Protein AF-A0A2J6HMY2-F1 (afdb_monomer_lite)

Structure (mmCIF, N/CA/C/O backbone):
data_AF-A0A2J6HMY2-F1
#
_entry.id   AF-A0A2J6HMY2-F1
#
loop_
_atom_site.group_PDB
_atom_site.id
_atom_site.type_symbol
_atom_site.label_atom_id
_atom_site.label_alt_id
_atom_site.label_comp_id
_atom_site.label_asym_id
_atom_site.label_entity_id
_atom_site.label_seq_id
_atom_site.pdbx_PDB_ins_code
_atom_site.Cartn_x
_atom_site.Cartn_y
_atom_site.Cartn_z
_atom_site.occupancy
_atom_site.B_iso_or_equiv
_atom_site.auth_seq_id
_atom_site.auth_comp_id
_atom_site.auth_asym_id
_atom_site.auth_atom_id
_atom_site.pdbx_PDB_model_num
ATOM 1 N N . MET A 1 1 ? -13.993 -18.627 77.108 1.00 42.91 1 MET A N 1
ATOM 2 C CA . MET A 1 1 ? -12.876 -17.975 76.390 1.00 42.91 1 MET A CA 1
ATOM 3 C C . MET A 1 1 ? -12.864 -18.530 74.963 1.00 42.91 1 MET A C 1
ATOM 5 O O . MET A 1 1 ? -12.209 -19.528 74.703 1.00 42.91 1 MET A O 1
ATOM 9 N N . ILE A 1 2 ? -13.706 -17.986 74.078 1.00 43.25 2 ILE A N 1
ATOM 10 C CA . ILE A 1 2 ? -13.883 -18.478 72.699 1.00 43.25 2 ILE A CA 1
ATOM 11 C C . ILE A 1 2 ? -12.895 -17.709 71.819 1.00 43.25 2 ILE A C 1
ATOM 13 O O . ILE A 1 2 ? -12.948 -16.483 71.757 1.00 43.25 2 ILE A O 1
ATOM 17 N N . ARG A 1 3 ? -11.935 -18.418 71.217 1.00 45.03 3 ARG A N 1
ATOM 18 C CA . ARG A 1 3 ? -10.901 -17.830 70.356 1.00 45.03 3 ARG A CA 1
ATOM 19 C C . ARG A 1 3 ? -11.497 -17.539 68.977 1.00 45.03 3 ARG A C 1
ATOM 21 O O . ARG A 1 3 ? -11.999 -18.447 68.325 1.00 45.03 3 ARG A O 1
ATOM 28 N N . GLY A 1 4 ? -11.453 -16.273 68.562 1.00 45.44 4 GLY A N 1
ATOM 29 C CA . GLY A 1 4 ? -11.963 -15.811 67.272 1.00 45.44 4 GLY A CA 1
ATOM 30 C C . GLY A 1 4 ? -11.155 -16.357 66.094 1.00 45.44 4 GLY A C 1
ATOM 31 O O . GLY A 1 4 ? -9.929 -16.243 66.063 1.00 45.44 4 GLY A O 1
ATOM 32 N N . LEU A 1 5 ? -11.861 -16.934 65.124 1.00 41.47 5 LEU A N 1
ATOM 33 C CA . LEU A 1 5 ? -11.329 -17.370 63.837 1.00 41.47 5 LEU A CA 1
ATOM 34 C C . LEU A 1 5 ? -11.185 -16.140 62.926 1.00 41.47 5 LEU A C 1
ATOM 36 O O . LEU A 1 5 ? -12.182 -15.533 62.542 1.00 41.47 5 LEU A O 1
ATOM 40 N N . LYS A 1 6 ? -9.950 -15.741 62.605 1.00 47.50 6 LYS A N 1
ATOM 41 C CA . LYS A 1 6 ? -9.676 -14.676 61.629 1.00 47.50 6 LYS A CA 1
ATOM 42 C C . LYS A 1 6 ? -9.655 -15.289 60.228 1.00 47.50 6 LYS A C 1
ATOM 44 O O . LYS A 1 6 ? -8.737 -16.038 59.911 1.00 47.50 6 LYS A O 1
ATOM 49 N N . ILE A 1 7 ? -10.658 -14.978 59.410 1.00 50.47 7 ILE A N 1
ATOM 50 C CA . ILE A 1 7 ? -10.685 -15.334 57.986 1.00 50.47 7 ILE A CA 1
ATOM 51 C C . ILE A 1 7 ? -9.871 -14.282 57.228 1.00 50.47 7 ILE A C 1
ATOM 53 O O . ILE A 1 7 ? -10.222 -13.104 57.213 1.00 50.47 7 ILE A O 1
ATOM 57 N N . LEU A 1 8 ? -8.755 -14.709 56.640 1.00 40.03 8 LEU A N 1
ATOM 58 C CA . LEU A 1 8 ? -7.937 -13.916 55.727 1.00 40.03 8 LEU A CA 1
ATOM 59 C C . LEU A 1 8 ? -8.501 -14.093 54.310 1.00 40.03 8 LEU A C 1
ATOM 61 O O . LEU A 1 8 ? -8.435 -15.190 53.762 1.00 40.03 8 LEU A O 1
ATOM 65 N N . VAL A 1 9 ? -9.052 -13.033 53.718 1.00 47.75 9 VAL A N 1
ATOM 66 C CA . VAL A 1 9 ? -9.439 -13.023 52.299 1.00 47.75 9 VAL A CA 1
ATOM 67 C C . VAL A 1 9 ? -8.207 -12.622 51.490 1.00 47.75 9 VAL A C 1
ATOM 69 O O . VAL A 1 9 ? -7.827 -11.454 51.466 1.00 47.75 9 VAL A O 1
ATOM 72 N N . VAL A 1 10 ? -7.549 -13.598 50.867 1.00 42.25 10 VAL A N 1
ATOM 73 C CA . VAL A 1 10 ? -6.485 -13.346 49.887 1.00 42.25 10 VAL A CA 1
ATOM 74 C C . VAL A 1 10 ? -7.162 -13.122 48.539 1.00 42.25 10 VAL A C 1
ATOM 76 O O . VAL A 1 10 ? -7.693 -14.058 47.948 1.00 42.25 10 VAL A O 1
ATOM 79 N N . SER A 1 11 ? -7.182 -11.874 48.070 1.00 47.94 11 SER A N 1
ATOM 80 C CA . SER A 1 11 ? -7.604 -11.560 46.705 1.00 47.94 11 SER A CA 1
ATOM 81 C C . SER A 1 11 ? -6.469 -11.947 45.758 1.00 47.94 11 SER A C 1
ATOM 83 O O . SER A 1 11 ? -5.438 -11.277 45.708 1.00 47.94 11 SER A O 1
ATOM 85 N N . VAL A 1 12 ? -6.622 -13.074 45.065 1.00 46.69 12 VAL A N 1
ATOM 86 C CA . VAL A 1 12 ? -5.715 -13.484 43.989 1.00 46.69 12 VAL A CA 1
ATOM 87 C C . VAL A 1 12 ? -6.175 -12.766 42.725 1.00 46.69 12 VAL A C 1
ATOM 89 O O . VAL A 1 12 ? -7.192 -13.122 42.137 1.00 46.69 12 VAL A O 1
ATOM 92 N N . PHE A 1 13 ? -5.438 -11.735 42.319 1.00 44.75 13 PHE A N 1
ATOM 93 C CA . PHE A 1 13 ? -5.595 -11.138 40.997 1.00 44.75 13 PHE A CA 1
ATOM 94 C C . PHE A 1 13 ? -4.914 -12.082 39.996 1.00 44.75 13 PHE A C 1
ATOM 96 O O . PHE A 1 13 ? -3.691 -12.095 39.872 1.00 44.75 13 PHE A O 1
ATOM 103 N N . LEU A 1 14 ? -5.695 -12.961 39.365 1.00 40.41 14 LEU A N 1
ATOM 104 C CA . LEU A 1 14 ? -5.207 -13.855 38.318 1.00 40.41 14 LEU A CA 1
ATOM 105 C C . LEU A 1 14 ? -5.112 -13.061 37.013 1.00 40.41 14 LEU A C 1
ATOM 107 O O . LEU A 1 14 ? -6.101 -12.899 36.301 1.00 40.41 14 LEU A O 1
ATOM 111 N N . THR A 1 15 ? -3.924 -12.551 36.703 1.00 45.97 15 THR A N 1
ATOM 112 C CA . THR A 1 15 ? -3.642 -11.980 35.385 1.00 45.97 15 THR A CA 1
ATOM 113 C C . THR A 1 15 ? -3.539 -13.130 34.386 1.00 45.97 15 THR A C 1
ATOM 115 O O . THR A 1 15 ? -2.535 -13.839 34.337 1.00 45.97 15 THR A O 1
ATOM 118 N N . VAL A 1 16 ? -4.604 -13.361 33.619 1.00 42.75 16 VAL A N 1
ATOM 119 C CA . VAL A 1 16 ? -4.573 -14.282 32.480 1.00 42.75 16 VAL A CA 1
ATOM 120 C C . VAL A 1 16 ? -3.780 -13.596 31.370 1.00 42.75 16 VAL A C 1
ATOM 122 O O . VAL A 1 16 ? -4.281 -12.679 30.726 1.00 42.75 16 VAL A O 1
ATOM 125 N N . PHE A 1 17 ? -2.540 -14.026 31.140 1.00 45.12 17 PHE A N 1
ATOM 126 C CA . PHE A 1 17 ? -1.877 -13.765 29.866 1.00 45.12 17 PHE A CA 1
ATOM 127 C C . PHE A 1 17 ? -2.547 -14.671 28.835 1.00 45.12 17 PHE A C 1
ATOM 129 O O . PHE A 1 17 ? -2.252 -15.863 28.753 1.00 45.12 17 PHE A O 1
ATOM 136 N N . GLY A 1 18 ? -3.516 -14.134 28.094 1.00 43.34 18 GLY A N 1
ATOM 137 C CA . GLY A 1 18 ? -3.911 -14.761 26.843 1.00 43.34 18 GLY A CA 1
ATOM 138 C C . GLY A 1 18 ? -2.685 -14.759 25.939 1.00 43.34 18 GLY A C 1
ATOM 139 O O . GLY A 1 18 ? -2.086 -13.705 25.736 1.00 43.34 18 GLY A O 1
ATOM 140 N N . ASN A 1 19 ? -2.289 -15.921 25.418 1.00 42.41 19 ASN A N 1
ATOM 141 C CA . ASN A 1 19 ? -1.461 -15.940 24.220 1.00 42.41 19 ASN A CA 1
ATOM 142 C C . ASN A 1 19 ? -2.310 -15.254 23.150 1.00 42.41 19 ASN A C 1
ATOM 144 O O . ASN A 1 19 ? -3.269 -15.852 22.663 1.00 42.41 19 ASN A O 1
ATOM 148 N N . GLY A 1 20 ? -2.048 -13.973 22.896 1.00 40.94 20 GLY A N 1
ATOM 149 C CA . GLY A 1 20 ? -2.697 -13.260 21.813 1.00 40.94 20 GLY A CA 1
ATOM 150 C C . GLY A 1 20 ? -2.390 -14.030 20.543 1.00 40.94 20 GLY A C 1
ATOM 151 O O . GLY A 1 20 ? -1.237 -14.111 20.130 1.00 40.94 20 GLY A O 1
ATOM 152 N N . VAL A 1 21 ? -3.408 -14.653 19.958 1.00 43.97 21 VAL A N 1
ATOM 153 C CA . VAL A 1 21 ? -3.371 -14.897 18.525 1.00 43.97 21 VAL A CA 1
ATOM 154 C C . VAL A 1 21 ? -3.420 -13.489 17.952 1.00 43.97 21 VAL A C 1
ATOM 156 O O . VAL A 1 21 ? -4.445 -12.821 18.087 1.00 43.97 21 VAL A O 1
ATOM 159 N N . PHE A 1 22 ? -2.277 -12.999 17.474 1.00 50.56 22 PHE A N 1
ATOM 160 C CA . PHE A 1 22 ? -2.215 -11.780 16.678 1.00 50.56 22 PHE A CA 1
ATOM 161 C C . PHE A 1 22 ? -3.305 -11.901 15.601 1.00 50.56 22 PHE A C 1
ATOM 163 O O . PHE A 1 22 ? -3.422 -12.938 14.937 1.00 50.56 22 PHE A O 1
ATOM 170 N N . GLY A 1 23 ? -4.215 -10.932 15.572 1.00 59.56 23 GLY A N 1
ATOM 171 C CA . GLY A 1 23 ? -5.310 -10.923 14.622 1.00 59.56 23 GLY A CA 1
ATOM 172 C C . GLY A 1 23 ? -4.728 -10.642 13.249 1.00 59.56 23 GLY A C 1
ATOM 173 O O . GLY A 1 23 ? -4.340 -9.512 12.984 1.00 59.56 23 GLY A O 1
ATOM 174 N N . GLN A 1 24 ? -4.672 -11.669 12.398 1.00 79.06 24 GLN A N 1
ATOM 175 C CA . GLN A 1 24 ? -4.155 -11.547 11.038 1.00 79.06 24 GLN A CA 1
ATOM 176 C C . GLN A 1 24 ? -4.861 -10.401 10.305 1.00 79.06 24 GLN A C 1
ATOM 178 O O . GLN A 1 24 ? -6.089 -10.396 10.172 1.00 79.06 24 GLN A O 1
ATOM 183 N N . ILE A 1 25 ? -4.071 -9.442 9.832 1.00 92.62 25 ILE A N 1
ATOM 184 C CA . ILE A 1 25 ? -4.539 -8.348 8.991 1.00 92.62 25 ILE A CA 1
ATOM 185 C C . ILE A 1 25 ? -4.853 -8.947 7.618 1.00 92.62 25 ILE A C 1
ATOM 187 O O . ILE A 1 25 ? -4.065 -9.712 7.064 1.00 92.62 25 ILE A O 1
ATOM 191 N N . SER A 1 26 ? -6.025 -8.641 7.073 1.00 93.69 26 SER A N 1
ATOM 192 C CA . SER A 1 26 ? -6.465 -9.146 5.770 1.00 93.69 26 SER A CA 1
ATOM 193 C C . SER A 1 26 ? -6.203 -8.130 4.649 1.00 93.69 26 SER A C 1
ATOM 195 O O . SER A 1 26 ? -6.123 -6.927 4.918 1.00 93.69 26 SER A O 1
ATOM 197 N N . PRO A 1 27 ? -6.141 -8.566 3.373 1.00 95.69 27 PRO A N 1
ATOM 198 C CA . PRO A 1 27 ? -6.104 -7.652 2.236 1.00 95.69 27 PRO A CA 1
ATOM 199 C C . PRO A 1 27 ? -7.176 -6.556 2.333 1.00 95.69 27 PRO A C 1
ATOM 201 O O . PRO A 1 27 ? -8.367 -6.832 2.514 1.00 95.69 27 PRO A O 1
ATOM 204 N N . GLY A 1 28 ? -6.748 -5.300 2.217 1.00 92.94 28 GLY A N 1
ATOM 205 C CA . GLY A 1 28 ? -7.611 -4.124 2.305 1.00 92.94 28 GLY A CA 1
ATOM 206 C C . GLY A 1 28 ? -8.031 -3.703 3.718 1.00 92.94 28 GLY A C 1
ATOM 207 O O . GLY A 1 28 ? -8.794 -2.749 3.840 1.00 92.94 28 GLY A O 1
ATOM 208 N N . ASP A 1 29 ? -7.573 -4.362 4.791 1.00 97.00 29 ASP A N 1
ATOM 209 C CA . ASP A 1 29 ? -7.665 -3.806 6.158 1.00 97.00 29 ASP A CA 1
ATOM 210 C C . ASP A 1 29 ? -6.757 -2.585 6.349 1.00 97.00 29 ASP A C 1
ATOM 212 O O . ASP A 1 29 ? -6.975 -1.799 7.269 1.00 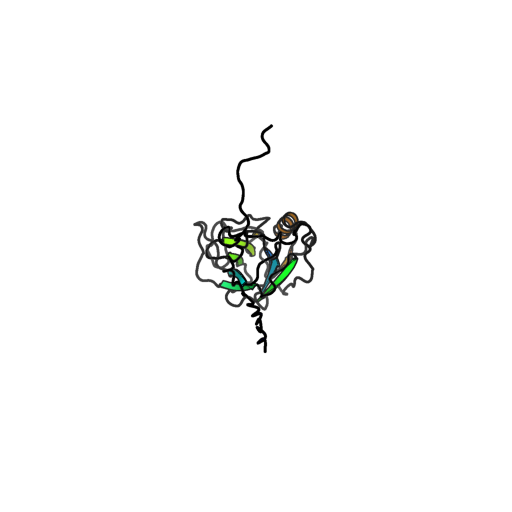97.00 29 ASP A O 1
ATOM 216 N N . ILE A 1 30 ? -5.788 -2.393 5.454 1.00 98.62 30 ILE A N 1
ATOM 217 C CA . ILE A 1 30 ? -5.046 -1.147 5.278 1.00 98.62 30 ILE A CA 1
ATOM 218 C C . ILE A 1 30 ? -5.073 -0.720 3.810 1.00 98.62 30 ILE A C 1
ATOM 220 O O . ILE A 1 30 ? -5.301 -1.544 2.922 1.00 98.62 30 ILE A O 1
ATOM 224 N N . ALA A 1 31 ? -4.794 0.555 3.557 1.00 98.81 31 ALA A N 1
ATOM 225 C CA . ALA A 1 31 ? -4.500 1.061 2.221 1.00 98.81 31 ALA A CA 1
ATOM 226 C C . ALA A 1 31 ? -3.402 2.125 2.277 1.00 98.81 31 ALA A C 1
ATOM 228 O O . ALA A 1 31 ? -3.407 2.967 3.175 1.00 98.81 31 ALA A O 1
ATOM 229 N N . ILE A 1 32 ? -2.471 2.096 1.323 1.00 98.88 32 ILE A N 1
ATOM 230 C CA . ILE A 1 32 ? -1.445 3.137 1.178 1.00 98.88 32 ILE A CA 1
ATOM 231 C C . ILE A 1 32 ? -2.077 4.332 0.454 1.00 98.88 32 ILE A C 1
ATOM 233 O O . ILE A 1 32 ? -2.726 4.159 -0.576 1.00 98.88 32 ILE A O 1
ATOM 237 N N . ILE A 1 33 ? -1.912 5.529 1.017 1.00 98.81 33 ILE A N 1
ATOM 238 C CA . ILE A 1 33 ? -2.557 6.784 0.588 1.00 98.81 33 ILE A CA 1
ATOM 239 C C . ILE A 1 33 ? -1.561 7.921 0.317 1.00 98.81 33 ILE A C 1
ATOM 241 O O . ILE A 1 33 ? -1.965 9.026 -0.042 1.00 98.81 33 ILE A O 1
ATOM 245 N N . MET A 1 34 ? -0.267 7.677 0.512 1.00 98.38 34 MET A N 1
ATOM 246 C CA . MET A 1 34 ? 0.810 8.610 0.193 1.00 98.38 34 MET A CA 1
ATOM 247 C C . MET A 1 34 ? 2.070 7.818 -0.140 1.00 98.38 34 MET A C 1
ATOM 249 O O . MET A 1 34 ? 2.338 6.807 0.511 1.00 98.38 34 MET A O 1
ATOM 253 N N . TYR A 1 35 ? 2.817 8.313 -1.116 1.00 98.25 35 TYR A N 1
ATOM 254 C CA . TYR A 1 35 ? 4.125 7.844 -1.551 1.00 98.25 35 TYR A CA 1
ATOM 255 C C . TYR A 1 35 ? 4.992 9.080 -1.826 1.00 98.25 35 TYR A C 1
ATOM 257 O O . TYR A 1 35 ? 4.531 10.006 -2.497 1.00 98.25 35 TYR A O 1
ATOM 265 N N . SER A 1 36 ? 6.215 9.109 -1.307 1.00 97.31 36 SER A N 1
ATOM 266 C CA . SER A 1 36 ? 7.180 10.196 -1.497 1.00 97.31 36 SER A CA 1
ATOM 267 C C . SER A 1 36 ? 8.558 9.595 -1.734 1.00 97.31 36 SER A C 1
ATOM 269 O O . SER A 1 36 ? 9.069 8.929 -0.837 1.00 97.31 36 SER A O 1
ATOM 271 N N . ALA A 1 37 ? 9.134 9.833 -2.911 1.00 96.00 37 ALA A N 1
ATOM 272 C CA . ALA A 1 37 ? 10.527 9.528 -3.251 1.00 96.00 37 ALA A CA 1
ATOM 273 C C . ALA A 1 37 ? 11.403 10.797 -3.319 1.00 96.00 37 ALA A C 1
ATOM 275 O O . ALA A 1 37 ? 12.623 10.708 -3.454 1.00 96.00 37 ALA A O 1
ATOM 276 N N . ASP A 1 38 ? 10.810 11.994 -3.202 1.00 92.19 38 ASP A N 1
ATOM 277 C CA . ASP A 1 38 ? 11.580 13.213 -2.955 1.00 92.19 38 ASP A CA 1
ATOM 278 C C . ASP A 1 38 ? 11.850 13.407 -1.462 1.00 92.19 38 ASP A C 1
ATOM 280 O O . ASP A 1 38 ? 10.955 13.323 -0.615 1.00 92.19 38 ASP A O 1
ATOM 284 N N . GLY A 1 39 ? 13.084 13.802 -1.145 1.00 88.75 39 GLY A N 1
ATOM 285 C CA . GLY A 1 39 ? 13.489 14.131 0.215 1.00 88.75 39 GLY A CA 1
ATOM 286 C C . GLY A 1 39 ? 13.749 12.884 1.054 1.00 88.75 39 GLY A C 1
ATOM 287 O O . GLY A 1 39 ? 14.766 12.223 0.859 1.00 88.75 39 GLY A O 1
ATOM 288 N N . ALA A 1 40 ? 12.900 12.643 2.051 1.00 91.88 40 ALA A N 1
ATOM 289 C CA . ALA A 1 40 ? 12.901 11.381 2.779 1.00 91.88 40 ALA A CA 1
ATOM 290 C C . ALA A 1 40 ? 11.902 10.439 2.109 1.00 91.88 40 ALA A C 1
ATOM 292 O O . ALA A 1 40 ? 10.804 10.870 1.755 1.00 91.88 40 ALA A O 1
ATOM 293 N N . ASP A 1 41 ? 12.270 9.167 1.994 1.00 96.81 41 ASP A N 1
ATOM 294 C CA . ASP A 1 41 ? 11.364 8.154 1.475 1.00 96.81 41 ASP A CA 1
ATOM 295 C C . ASP A 1 41 ? 10.270 7.900 2.507 1.00 96.81 41 ASP A C 1
ATOM 297 O O . ASP A 1 41 ? 10.538 7.493 3.642 1.00 96.81 41 ASP A O 1
ATOM 301 N N . GLU A 1 42 ? 9.024 8.181 2.141 1.00 97.38 42 GLU A N 1
ATOM 302 C CA . GLU A 1 42 ? 7.899 8.097 3.066 1.00 97.38 42 GLU A CA 1
ATOM 303 C C . GLU A 1 42 ? 6.662 7.520 2.395 1.00 97.38 42 GLU A C 1
ATOM 305 O O . GLU A 1 42 ? 6.316 7.836 1.255 1.00 97.38 42 GLU A O 1
ATOM 310 N N . ILE A 1 43 ? 5.921 6.735 3.169 1.00 98.56 43 ILE A N 1
ATOM 311 C CA . ILE A 1 43 ? 4.546 6.374 2.845 1.00 98.56 43 ILE A CA 1
ATOM 312 C C . ILE A 1 43 ? 3.619 6.792 3.976 1.00 98.56 43 ILE A C 1
ATOM 314 O O . ILE A 1 43 ? 4.018 6.895 5.135 1.00 98.56 43 ILE A O 1
ATOM 318 N N . SER A 1 44 ? 2.344 6.973 3.656 1.00 98.69 44 SER A N 1
ATOM 319 C CA . SER A 1 44 ? 1.287 6.962 4.666 1.00 98.69 44 SER A CA 1
ATOM 320 C C . SER A 1 44 ? 0.275 5.886 4.328 1.00 98.69 44 SER A C 1
ATOM 322 O O . SER A 1 44 ? -0.122 5.751 3.171 1.00 98.69 44 SER A O 1
ATOM 324 N N . PHE A 1 45 ? -0.171 5.143 5.334 1.00 98.81 45 PHE A N 1
ATOM 325 C CA . PHE A 1 45 ? -1.261 4.187 5.200 1.00 98.81 45 PHE A CA 1
ATOM 326 C C . PHE A 1 45 ? -2.398 4.528 6.158 1.00 98.81 45 PHE A C 1
ATOM 328 O O . PHE A 1 45 ? -2.190 5.133 7.210 1.00 98.81 45 PHE A O 1
ATOM 335 N N . VAL A 1 46 ? -3.609 4.129 5.787 1.00 98.75 46 VAL A N 1
ATOM 336 C CA . VAL A 1 46 ? -4.794 4.200 6.641 1.00 98.75 46 VAL A CA 1
ATOM 337 C C . VAL A 1 46 ? -5.209 2.803 7.080 1.00 98.75 46 VAL A C 1
ATOM 339 O O . VAL A 1 46 ? -5.221 1.879 6.267 1.00 98.75 46 VAL A O 1
ATOM 342 N N . ALA A 1 47 ? -5.587 2.652 8.348 1.00 98.06 47 ALA A N 1
ATOM 343 C CA . ALA A 1 47 ? -6.278 1.470 8.847 1.00 98.06 47 ALA A CA 1
ATOM 344 C C . ALA A 1 47 ? -7.769 1.535 8.467 1.00 98.06 47 ALA A C 1
ATOM 346 O O . ALA A 1 47 ? -8.501 2.425 8.890 1.00 98.06 47 ALA A O 1
ATOM 347 N N . LEU A 1 48 ? -8.242 0.593 7.656 1.00 96.88 48 LEU A N 1
ATOM 348 C CA . LEU A 1 48 ? -9.644 0.467 7.233 1.00 96.88 48 LEU A CA 1
ATOM 349 C C . LEU A 1 48 ? -10.427 -0.571 8.058 1.00 96.88 48 LEU A C 1
ATOM 351 O O . LEU A 1 48 ? -11.638 -0.717 7.889 1.00 96.88 48 LEU A O 1
ATOM 355 N N . ALA A 1 49 ? -9.735 -1.260 8.964 1.00 94.25 49 ALA A N 1
ATOM 356 C CA . ALA A 1 49 ? -10.267 -2.077 10.048 1.00 94.25 49 ALA A CA 1
ATOM 357 C C . ALA A 1 49 ? -9.506 -1.749 11.348 1.00 94.25 49 ALA A C 1
ATOM 359 O O . ALA A 1 49 ? -8.433 -1.151 11.303 1.00 94.25 49 ALA A O 1
ATOM 360 N N . SER A 1 50 ? -10.040 -2.124 12.516 1.00 92.56 50 SER A N 1
ATOM 361 C CA . SER A 1 50 ? -9.268 -2.030 13.761 1.00 92.56 50 SER A CA 1
ATOM 362 C C . SER A 1 50 ? -8.135 -3.052 13.749 1.00 92.56 50 SER A C 1
ATOM 364 O O . SER A 1 50 ? -8.379 -4.226 13.477 1.00 92.56 50 SER A O 1
ATOM 366 N N . ILE A 1 51 ? -6.924 -2.619 14.091 1.00 93.56 51 ILE A N 1
ATOM 367 C CA . ILE A 1 51 ? -5.726 -3.462 14.092 1.00 93.56 51 ILE A CA 1
ATOM 368 C C . ILE A 1 51 ? -5.225 -3.609 15.525 1.00 93.56 51 ILE A C 1
ATOM 370 O O . ILE A 1 51 ? -5.086 -2.627 16.260 1.00 93.56 51 ILE A O 1
ATOM 374 N N . ALA A 1 52 ? -4.990 -4.851 15.942 1.00 91.19 52 ALA A N 1
ATOM 375 C CA . ALA A 1 52 ? -4.593 -5.162 17.305 1.00 91.19 52 ALA A CA 1
ATOM 376 C C . ALA A 1 52 ? -3.180 -4.650 17.628 1.00 91.19 52 ALA A C 1
ATOM 378 O O . ALA A 1 52 ? -2.311 -4.533 16.768 1.00 91.19 52 ALA A O 1
ATOM 379 N N . ALA A 1 53 ? -2.943 -4.365 18.907 1.00 91.94 53 ALA A N 1
ATOM 380 C CA . ALA A 1 53 ? -1.622 -4.005 19.401 1.00 91.94 53 ALA A CA 1
ATOM 381 C C . ALA A 1 53 ? -0.586 -5.102 19.113 1.00 91.94 53 ALA A C 1
ATOM 383 O O . ALA A 1 53 ? -0.842 -6.283 19.351 1.00 91.94 53 ALA A O 1
ATOM 384 N N . GLY A 1 54 ? 0.608 -4.700 18.674 1.00 92.06 54 GLY A N 1
ATOM 385 C CA . GLY A 1 54 ? 1.721 -5.611 18.408 1.00 92.06 54 GLY A CA 1
ATOM 386 C C . GLY A 1 54 ? 1.667 -6.339 17.064 1.00 92.06 54 GLY A C 1
ATOM 387 O O . GLY A 1 54 ? 2.619 -7.058 16.762 1.00 92.06 54 GLY A O 1
ATOM 388 N N . GLU A 1 55 ? 0.626 -6.138 16.247 1.00 94.19 55 GLU A N 1
ATOM 389 C CA . GLU A 1 55 ? 0.674 -6.551 14.842 1.00 94.19 55 GLU A CA 1
ATOM 390 C C . GLU A 1 55 ? 1.870 -5.903 14.138 1.00 94.19 55 GLU A C 1
ATOM 392 O O . GLU A 1 55 ? 2.199 -4.738 14.381 1.00 94.19 55 GLU A O 1
ATOM 397 N N . GLN A 1 56 ? 2.507 -6.657 13.248 1.00 96.19 56 GLN A N 1
ATOM 398 C CA . GLN A 1 56 ? 3.590 -6.162 12.405 1.00 96.19 56 GLN A CA 1
ATOM 399 C C . GLN A 1 56 ? 3.114 -6.075 10.961 1.00 96.19 56 GLN A C 1
ATOM 401 O O . GLN A 1 56 ? 2.535 -7.030 10.442 1.00 96.19 56 GLN A O 1
ATOM 406 N N . ILE A 1 57 ? 3.378 -4.937 10.327 1.00 98.25 57 ILE A N 1
ATOM 407 C CA . ILE A 1 57 ? 3.148 -4.691 8.905 1.00 98.25 57 ILE A CA 1
ATOM 408 C C . ILE A 1 57 ? 4.518 -4.459 8.277 1.00 98.25 57 ILE A C 1
ATOM 410 O O . ILE A 1 57 ? 5.215 -3.519 8.656 1.00 98.25 57 ILE A O 1
ATOM 414 N N . ASN A 1 58 ? 4.908 -5.319 7.342 1.00 98.56 58 ASN A N 1
ATOM 415 C CA . ASN A 1 58 ? 6.129 -5.138 6.569 1.00 98.56 58 ASN A CA 1
ATOM 416 C C . ASN A 1 58 ? 5.802 -4.360 5.300 1.00 98.56 58 ASN A C 1
ATOM 418 O O . ASN A 1 58 ? 4.831 -4.688 4.622 1.00 98.56 58 ASN A O 1
ATOM 422 N N . PHE A 1 59 ? 6.624 -3.374 4.974 1.00 98.81 59 PHE A N 1
ATOM 423 C CA . PHE A 1 59 ? 6.611 -2.641 3.717 1.00 98.81 59 PHE A CA 1
ATOM 424 C C . PHE A 1 59 ? 7.902 -2.949 2.984 1.00 98.81 59 PHE A C 1
ATOM 426 O O . PHE A 1 59 ? 8.973 -2.904 3.585 1.00 98.81 59 PHE A O 1
ATOM 433 N N . THR A 1 60 ? 7.806 -3.278 1.703 1.00 98.75 60 THR A N 1
ATOM 434 C CA . THR A 1 60 ? 8.978 -3.577 0.887 1.00 98.75 60 THR A CA 1
ATOM 435 C C . THR A 1 60 ? 8.875 -2.936 -0.478 1.00 98.75 60 THR A C 1
ATOM 437 O O . THR A 1 60 ? 7.795 -2.899 -1.069 1.00 98.75 60 THR A O 1
ATOM 440 N N . ASP A 1 61 ? 10.018 -2.474 -0.961 1.00 98.44 61 ASP A N 1
ATOM 441 C CA . ASP A 1 61 ? 10.275 -2.124 -2.348 1.00 98.44 61 ASP A CA 1
ATOM 442 C C . ASP A 1 61 ? 10.816 -3.315 -3.147 1.00 98.44 61 ASP A C 1
ATOM 444 O O . ASP A 1 61 ? 11.163 -3.137 -4.296 1.00 98.44 61 ASP A O 1
ATOM 448 N N . ASN A 1 62 ? 10.850 -4.546 -2.617 1.00 98.50 62 ASN A N 1
ATOM 449 C CA . ASN A 1 62 ? 11.124 -5.723 -3.445 1.00 98.50 62 ASN A CA 1
ATOM 450 C C . ASN A 1 62 ? 9.960 -5.946 -4.426 1.00 98.50 62 ASN A C 1
ATOM 452 O O . ASN A 1 62 ? 8.814 -6.162 -4.018 1.00 98.50 62 ASN A O 1
ATOM 456 N N . GLY A 1 63 ? 10.257 -5.944 -5.725 1.00 98.44 63 GLY A N 1
ATOM 457 C CA . GLY A 1 63 ? 9.268 -6.252 -6.761 1.00 98.44 63 GLY A CA 1
ATOM 458 C C . GLY A 1 63 ? 8.684 -7.663 -6.624 1.00 98.44 63 GLY A C 1
ATOM 459 O O . GLY A 1 63 ? 9.314 -8.573 -6.087 1.00 98.44 63 GLY A O 1
ATOM 460 N N . TRP A 1 64 ? 7.475 -7.888 -7.132 1.00 98.69 64 TRP A N 1
ATOM 461 C CA . TRP A 1 64 ? 6.864 -9.216 -7.171 1.00 98.69 64 TRP A CA 1
ATOM 462 C C . TRP A 1 64 ? 7.096 -9.886 -8.524 1.00 98.69 64 TRP A C 1
ATOM 464 O O . TRP A 1 64 ? 6.803 -9.316 -9.576 1.00 98.69 64 TRP A O 1
ATOM 474 N N . LEU A 1 65 ? 7.615 -11.111 -8.508 1.00 98.69 65 LEU A N 1
ATOM 475 C CA . LEU A 1 65 ? 7.887 -11.893 -9.708 1.00 98.69 65 LEU A CA 1
ATOM 476 C C . LEU A 1 65 ? 6.611 -12.558 -10.230 1.00 98.69 65 LEU A C 1
ATOM 478 O O . LEU A 1 65 ? 5.777 -13.050 -9.465 1.00 98.69 65 LEU A O 1
ATOM 482 N N . ALA A 1 66 ? 6.521 -12.717 -11.549 1.00 98.06 66 ALA A N 1
ATOM 483 C CA . ALA A 1 66 ? 5.452 -13.462 -12.221 1.00 98.06 66 ALA A CA 1
ATOM 484 C C . ALA A 1 66 ? 5.359 -14.935 -11.766 1.00 98.06 66 ALA A C 1
ATOM 486 O O . ALA A 1 66 ? 4.342 -15.601 -11.969 1.00 98.06 66 ALA A O 1
ATOM 487 N N . THR A 1 67 ? 6.416 -15.456 -11.137 1.00 97.94 67 THR A N 1
ATOM 488 C CA . THR A 1 67 ? 6.471 -16.791 -10.529 1.00 97.94 67 THR A CA 1
ATOM 489 C C . THR A 1 67 ? 5.851 -16.869 -9.129 1.00 97.94 67 THR A C 1
ATOM 491 O O . THR A 1 67 ? 5.919 -17.932 -8.516 1.00 97.94 67 THR A O 1
ATOM 494 N N . ASN A 1 68 ? 5.220 -15.793 -8.644 1.00 97.00 68 ASN A N 1
ATOM 495 C CA . ASN A 1 68 ? 4.652 -15.649 -7.299 1.00 97.00 68 ASN A CA 1
ATOM 496 C C . ASN A 1 68 ? 5.690 -15.744 -6.175 1.00 97.00 68 ASN A C 1
ATOM 498 O O . ASN A 1 68 ? 5.521 -16.507 -5.225 1.00 97.00 68 ASN A O 1
ATOM 502 N N . ASP A 1 69 ? 6.764 -14.967 -6.306 1.00 98.06 69 ASP A N 1
ATOM 503 C CA . ASP A 1 69 ? 7.777 -14.819 -5.264 1.00 98.06 69 ASP A CA 1
ATOM 504 C C . ASP A 1 69 ? 8.382 -13.409 -5.292 1.00 98.06 69 ASP A C 1
ATOM 506 O O . ASP A 1 69 ? 8.157 -12.650 -6.236 1.00 98.06 69 ASP A O 1
ATOM 510 N N . TRP A 1 70 ? 9.167 -13.056 -4.281 1.00 98.06 70 TRP A N 1
ATOM 511 C CA . TRP A 1 70 ? 9.835 -11.759 -4.207 1.00 98.06 70 TRP A CA 1
ATOM 512 C C . TRP A 1 70 ? 11.056 -11.684 -5.132 1.00 98.06 70 TRP A C 1
ATOM 514 O O . TRP A 1 70 ? 11.923 -12.564 -5.128 1.00 98.06 70 TRP A O 1
ATOM 524 N N . ARG A 1 71 ? 11.187 -10.579 -5.868 1.00 97.19 71 ARG A N 1
ATOM 525 C CA . ARG A 1 71 ? 12.452 -10.146 -6.461 1.00 97.19 71 ARG A CA 1
ATOM 526 C C . ARG A 1 71 ? 13.333 -9.649 -5.319 1.00 97.19 71 ARG A C 1
ATOM 528 O O . ARG A 1 71 ? 13.167 -8.530 -4.872 1.00 97.19 71 ARG A O 1
ATOM 535 N N . GLY A 1 72 ? 14.236 -10.491 -4.825 1.00 94.50 72 GLY A N 1
ATOM 536 C CA . GLY A 1 72 ? 15.122 -10.117 -3.720 1.00 94.50 72 GLY A CA 1
ATOM 537 C C . GLY A 1 72 ? 16.176 -9.066 -4.098 1.00 94.50 72 GLY A C 1
ATOM 538 O O . GLY A 1 72 ? 16.542 -8.926 -5.265 1.00 94.50 72 GLY A O 1
ATOM 539 N N . GLY A 1 73 ? 16.746 -8.416 -3.081 1.00 94.81 73 GLY A N 1
ATOM 540 C CA . GLY A 1 73 ? 17.849 -7.457 -3.223 1.00 94.81 73 GLY A CA 1
ATOM 541 C C . GLY A 1 73 ? 17.528 -6.043 -2.740 1.00 94.81 73 GLY A C 1
ATOM 542 O O . GLY A 1 73 ? 18.417 -5.197 -2.795 1.00 94.81 73 GLY A O 1
ATOM 543 N N . GLU A 1 74 ? 16.308 -5.815 -2.253 1.00 97.44 74 GLU A N 1
ATOM 544 C CA . GLU A 1 74 ? 15.791 -4.512 -1.816 1.00 97.44 74 GLU A CA 1
ATOM 545 C C . GLU A 1 74 ? 15.361 -4.553 -0.340 1.00 97.44 74 GLU A C 1
ATOM 547 O O . GLU A 1 74 ? 15.527 -5.570 0.352 1.00 97.44 74 GLU A O 1
ATOM 552 N N . GLY A 1 75 ? 14.861 -3.432 0.166 1.00 97.56 75 GLY A N 1
ATOM 553 C CA . GLY A 1 75 ? 14.614 -3.180 1.576 1.00 97.56 75 GLY A CA 1
ATOM 554 C C . GLY A 1 75 ? 13.298 -3.724 2.118 1.00 97.56 75 GLY A C 1
ATOM 555 O O . GLY A 1 75 ? 12.348 -4.020 1.397 1.00 97.56 75 GLY A O 1
ATOM 556 N N . VAL A 1 76 ? 13.242 -3.854 3.445 1.00 98.50 76 VAL A N 1
ATOM 557 C CA . VAL A 1 76 ? 12.001 -4.113 4.180 1.00 98.50 76 VAL A CA 1
ATOM 558 C C . VAL A 1 76 ? 11.987 -3.241 5.429 1.00 98.50 76 VAL A C 1
ATOM 560 O O . VAL A 1 76 ? 12.858 -3.384 6.287 1.00 98.50 76 VAL A O 1
ATOM 563 N N . ASP A 1 77 ? 10.987 -2.376 5.556 1.00 98.75 77 ASP A N 1
ATOM 564 C CA . ASP A 1 77 ? 10.700 -1.620 6.774 1.00 98.75 77 ASP A CA 1
ATOM 565 C C . ASP A 1 77 ? 9.491 -2.236 7.495 1.00 98.75 77 ASP A C 1
ATOM 567 O O . ASP A 1 77 ? 8.450 -2.500 6.894 1.00 98.75 77 ASP A O 1
ATOM 571 N N . THR A 1 78 ? 9.605 -2.464 8.806 1.00 98.31 78 THR A N 1
ATOM 572 C CA . THR A 1 78 ? 8.529 -3.059 9.615 1.00 98.31 78 THR A CA 1
ATOM 573 C C . THR A 1 78 ? 7.909 -2.019 10.541 1.00 98.31 78 THR A C 1
ATOM 575 O O . THR A 1 78 ? 8.562 -1.504 11.450 1.00 98.31 78 THR A O 1
ATOM 578 N N . TYR A 1 79 ? 6.611 -1.771 10.380 1.00 98.44 79 TYR A N 1
ATOM 579 C CA . TYR A 1 79 ? 5.812 -1.008 11.333 1.00 98.44 79 TYR A CA 1
ATOM 580 C C . TYR A 1 79 ? 5.187 -1.941 12.376 1.00 98.44 79 TYR A C 1
ATOM 582 O O . TYR A 1 79 ? 4.483 -2.889 12.032 1.00 98.44 79 TYR A O 1
ATOM 590 N N . THR A 1 80 ? 5.419 -1.659 13.661 1.00 97.31 80 THR A N 1
ATOM 591 C CA . THR A 1 80 ? 4.767 -2.368 14.775 1.00 97.31 80 THR A CA 1
ATOM 592 C C . THR A 1 80 ? 3.633 -1.521 15.335 1.00 97.31 80 THR A C 1
ATOM 594 O O . THR A 1 80 ? 3.861 -0.404 15.805 1.00 97.31 80 THR A O 1
ATOM 597 N N . VAL A 1 81 ? 2.420 -2.070 15.337 1.00 96.56 81 VAL A N 1
ATOM 598 C CA . VAL A 1 81 ? 1.230 -1.394 15.856 1.00 96.56 81 VAL A CA 1
ATOM 599 C C . VAL A 1 81 ? 1.395 -1.107 17.355 1.00 96.56 81 VAL A C 1
ATOM 601 O O . VAL A 1 81 ? 1.723 -2.021 18.122 1.00 96.56 81 VAL A O 1
ATOM 604 N N . PRO A 1 82 ? 1.170 0.143 17.810 1.00 95.88 82 PRO A N 1
ATOM 605 C CA . PRO A 1 82 ? 1.394 0.533 19.198 1.00 95.88 82 PRO A CA 1
ATOM 606 C C . PRO A 1 82 ? 0.482 -0.220 20.173 1.00 95.88 82 PRO A C 1
ATOM 608 O O . PRO A 1 82 ? -0.533 -0.800 19.800 1.00 95.88 82 PRO A O 1
ATOM 611 N N . ALA A 1 83 ? 0.806 -0.150 21.468 1.00 90.88 83 ALA A N 1
ATOM 612 C CA . ALA A 1 83 ? 0.074 -0.845 22.535 1.00 90.88 83 ALA A CA 1
ATOM 613 C C . ALA A 1 83 ? -1.434 -0.520 22.602 1.00 90.88 83 ALA A C 1
ATOM 615 O O . ALA A 1 83 ? -2.200 -1.278 23.190 1.00 90.88 83 ALA A O 1
ATOM 616 N N . VAL A 1 84 ? -1.852 0.607 22.022 1.00 88.38 84 VAL A N 1
ATOM 617 C CA . VAL A 1 84 ? -3.255 1.037 21.950 1.00 88.38 84 VAL A CA 1
ATOM 618 C C . VAL A 1 84 ? -4.017 0.452 20.752 1.00 88.38 84 VAL A C 1
ATOM 620 O O . VAL A 1 84 ? -5.233 0.610 20.692 1.00 88.38 84 VAL A O 1
ATOM 623 N N . GLY A 1 85 ? -3.340 -0.252 19.839 1.00 93.56 85 GLY A N 1
ATOM 624 C CA . GLY A 1 85 ? -3.895 -0.661 18.547 1.00 93.56 85 GLY A CA 1
ATOM 6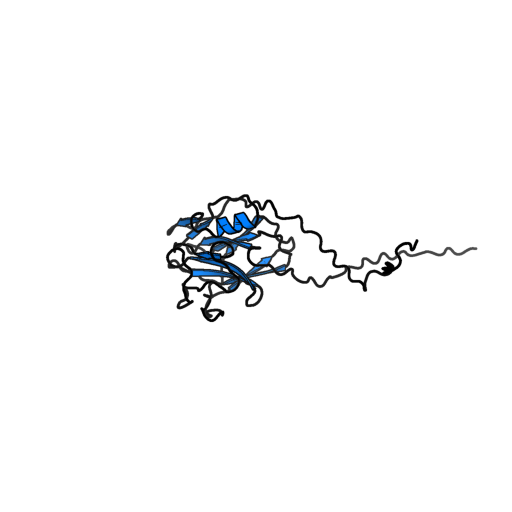25 C C . GLY A 1 85 ? -3.968 0.499 17.548 1.00 93.56 85 GLY A C 1
ATOM 626 O O . GLY A 1 85 ? -3.561 1.618 17.860 1.00 93.56 85 GLY A O 1
ATOM 627 N N . LEU A 1 86 ? -4.502 0.225 16.358 1.00 95.19 86 LEU A N 1
ATOM 628 C CA . LEU A 1 86 ? -5.004 1.251 15.439 1.00 95.19 86 LEU A CA 1
ATOM 629 C C . LEU A 1 86 ? -6.525 1.135 15.347 1.00 95.19 86 LEU A C 1
ATOM 631 O O . LEU A 1 86 ? -7.068 0.040 15.170 1.00 95.19 86 LEU A O 1
ATOM 635 N N . ALA A 1 87 ? -7.218 2.259 15.466 1.00 93.75 87 ALA A N 1
ATOM 636 C CA . ALA A 1 87 ? -8.633 2.365 15.162 1.00 93.75 87 ALA A CA 1
ATOM 637 C C . ALA A 1 87 ? -8.851 2.504 13.647 1.00 93.75 87 ALA A C 1
ATOM 639 O O . ALA A 1 87 ? -7.967 2.907 12.894 1.00 93.75 87 ALA A O 1
ATOM 640 N N . CYS A 1 88 ? -10.063 2.196 13.187 1.00 92.94 88 CYS A N 1
ATOM 641 C CA . CYS A 1 88 ? -10.435 2.490 11.807 1.00 92.94 88 CYS A CA 1
ATOM 642 C C . CYS A 1 88 ? -10.362 3.992 11.529 1.00 92.94 88 CYS A C 1
ATOM 644 O O . CYS A 1 88 ? -10.903 4.791 12.294 1.00 92.94 88 CYS A O 1
ATOM 646 N N . GLY A 1 89 ? -9.778 4.355 10.394 1.00 96.69 89 GLY A N 1
ATOM 647 C CA . GLY A 1 89 ? -9.538 5.734 9.987 1.00 96.69 89 GLY A CA 1
ATOM 648 C C . GLY A 1 89 ? -8.214 6.308 10.491 1.00 96.69 89 GLY A C 1
ATOM 649 O O . GLY A 1 89 ? -7.838 7.386 10.028 1.00 96.69 89 GLY A O 1
ATOM 650 N N . ASP A 1 90 ? -7.490 5.608 11.374 1.00 97.75 90 ASP A N 1
ATOM 651 C CA . ASP A 1 90 ? -6.157 6.038 11.796 1.00 97.75 90 ASP A CA 1
ATOM 652 C C . ASP A 1 90 ? -5.218 6.060 10.590 1.00 97.75 90 ASP A C 1
ATOM 654 O O . ASP A 1 90 ? -5.116 5.085 9.841 1.00 97.75 90 ASP A O 1
ATOM 658 N N . VAL A 1 91 ? -4.530 7.187 10.415 1.00 98.50 91 VAL A N 1
ATOM 659 C CA . VAL A 1 91 ? -3.508 7.383 9.387 1.00 98.50 91 VAL A CA 1
ATOM 660 C C . VAL A 1 91 ? -2.143 7.376 10.054 1.00 98.50 91 VAL A C 1
ATOM 662 O O . VAL A 1 91 ? -1.921 8.070 11.048 1.00 98.50 91 VAL A O 1
ATOM 665 N N . VAL A 1 92 ? -1.227 6.601 9.488 1.00 98.44 92 VAL A N 1
ATOM 666 C CA . VAL A 1 92 ? 0.138 6.442 9.976 1.00 98.44 92 VAL A CA 1
ATOM 667 C C . VAL A 1 92 ? 1.100 6.758 8.844 1.00 98.44 92 VAL A C 1
ATOM 669 O O . VAL A 1 92 ? 1.011 6.159 7.774 1.00 98.44 92 VAL A O 1
ATOM 672 N N . THR A 1 93 ? 2.039 7.664 9.102 1.00 97.94 93 THR A N 1
ATOM 673 C CA . THR A 1 93 ? 3.184 7.923 8.223 1.00 97.94 93 THR A CA 1
ATOM 674 C C . THR A 1 93 ? 4.372 7.088 8.681 1.00 97.94 93 THR A C 1
ATOM 676 O O . THR A 1 93 ? 4.688 7.049 9.874 1.00 97.94 93 THR A O 1
ATOM 679 N N . VAL A 1 94 ? 5.019 6.414 7.736 1.00 98.19 94 VAL A N 1
ATOM 680 C CA . VAL A 1 94 ? 6.229 5.621 7.946 1.00 98.19 94 VAL A CA 1
ATOM 681 C C . VAL A 1 94 ? 7.333 6.239 7.101 1.00 98.19 94 VAL A C 1
ATOM 683 O O . VAL A 1 94 ? 7.240 6.242 5.875 1.00 98.19 94 VAL A O 1
ATOM 686 N N . THR A 1 95 ? 8.372 6.744 7.763 1.00 97.81 95 THR A N 1
ATOM 687 C CA . THR A 1 95 ? 9.636 7.067 7.101 1.00 97.81 95 THR A CA 1
ATOM 688 C C . THR A 1 95 ? 10.383 5.767 6.846 1.00 97.81 95 THR A C 1
ATOM 690 O O . THR A 1 95 ? 10.670 5.018 7.785 1.00 97.81 95 THR A O 1
ATOM 693 N N . LEU A 1 96 ? 10.653 5.490 5.578 1.00 98.12 96 LEU A N 1
ATOM 694 C CA . LEU A 1 96 ? 11.341 4.298 5.118 1.00 98.12 96 LEU A CA 1
ATOM 695 C C . LEU A 1 96 ? 12.846 4.495 5.294 1.00 98.12 96 LEU A C 1
ATOM 697 O O . LEU A 1 96 ? 13.402 5.558 5.020 1.00 98.12 96 LEU A O 1
ATOM 701 N N . SER A 1 97 ? 13.498 3.478 5.841 1.00 96.88 97 SER A N 1
ATOM 702 C CA . SER A 1 97 ? 14.928 3.511 6.162 1.00 96.88 97 SER A CA 1
ATOM 703 C C . SER A 1 97 ? 15.698 2.366 5.521 1.00 96.88 97 SER A C 1
ATOM 705 O O . SER A 1 97 ? 16.927 2.427 5.428 1.00 96.88 97 SER A O 1
ATOM 707 N N . SER A 1 98 ? 14.977 1.325 5.108 1.00 97.81 98 SER A N 1
ATOM 708 C CA . SER A 1 98 ? 15.516 0.144 4.451 1.00 97.81 98 SER A CA 1
ATOM 709 C C . SER A 1 98 ? 15.094 0.095 2.990 1.00 97.81 98 SER A C 1
ATOM 711 O O . SER A 1 98 ? 15.942 -0.207 2.153 1.00 97.81 98 SER A O 1
ATOM 713 N N . CYS A 1 99 ? 13.824 0.384 2.685 1.00 97.81 99 CYS A N 1
ATOM 714 C CA . CYS A 1 99 ? 13.381 0.622 1.311 1.00 97.81 99 CYS A CA 1
ATOM 715 C C . CYS A 1 99 ? 14.030 1.906 0.776 1.00 97.81 99 CYS A C 1
ATOM 717 O O . CYS A 1 99 ? 14.187 2.867 1.533 1.00 97.81 99 CYS A O 1
ATOM 719 N N . ALA A 1 100 ? 14.398 1.915 -0.503 1.00 96.50 100 ALA A N 1
ATOM 720 C CA . ALA A 1 100 ? 15.048 3.041 -1.163 1.00 96.50 100 ALA A CA 1
ATOM 721 C C . ALA A 1 100 ? 14.279 3.396 -2.438 1.00 96.50 100 ALA A C 1
ATOM 723 O O . ALA A 1 100 ? 14.544 2.844 -3.505 1.00 96.50 100 ALA A O 1
ATOM 724 N N . LEU A 1 101 ? 13.327 4.317 -2.306 1.00 97.00 101 LEU A N 1
ATOM 725 C CA . LEU A 1 101 ? 12.399 4.669 -3.371 1.00 97.00 101 LEU A CA 1
ATOM 726 C C . LEU A 1 101 ? 13.093 5.491 -4.462 1.00 97.00 101 LEU A C 1
ATOM 728 O O . LEU A 1 101 ? 13.813 6.457 -4.210 1.00 97.00 101 LEU A O 1
ATOM 732 N N . SER A 1 102 ? 12.859 5.111 -5.710 1.00 95.81 102 SER A N 1
ATOM 733 C CA . SER A 1 102 ? 13.415 5.764 -6.884 1.00 95.81 102 SER A CA 1
ATOM 734 C C . SER A 1 102 ? 12.499 6.869 -7.412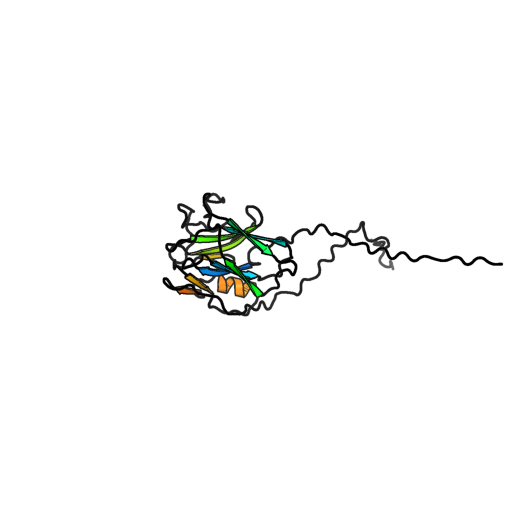 1.00 95.81 102 SER A C 1
ATOM 736 O O . SER A 1 102 ? 11.290 6.687 -7.557 1.00 95.81 102 SER A O 1
ATOM 738 N N . THR A 1 103 ? 13.109 7.976 -7.841 1.00 95.06 103 THR A N 1
ATOM 739 C CA . THR A 1 103 ? 12.496 9.046 -8.660 1.00 95.06 103 THR A CA 1
ATOM 740 C C . THR A 1 103 ? 12.343 8.657 -10.141 1.00 95.06 103 THR A C 1
ATOM 742 O O . THR A 1 103 ? 12.401 9.470 -11.061 1.00 95.06 103 THR A O 1
ATOM 745 N N . SER A 1 104 ? 12.329 7.360 -10.426 1.00 95.19 104 SER A N 1
ATOM 746 C CA . SER A 1 104 ? 12.062 6.793 -11.753 1.00 95.19 104 SER A CA 1
ATOM 747 C C . SER A 1 104 ? 11.168 5.561 -11.633 1.00 95.19 104 SER A C 1
ATOM 749 O O . SER A 1 104 ? 11.249 4.656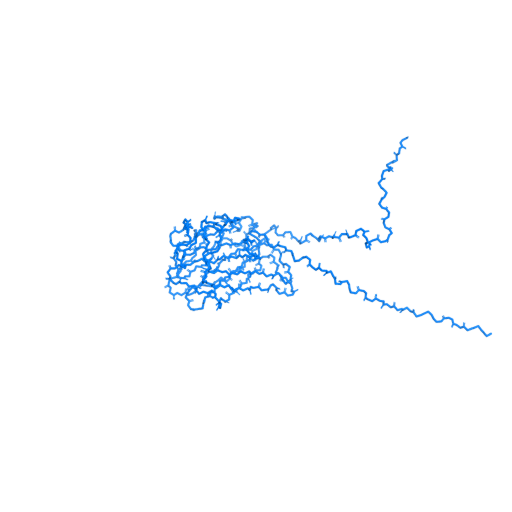 -12.458 1.00 95.19 104 SER A O 1
ATOM 751 N N . GLY A 1 105 ? 10.373 5.536 -10.563 1.00 94.62 105 GLY A N 1
ATOM 752 C CA . GLY A 1 105 ? 9.364 4.539 -10.255 1.00 94.62 105 GLY A CA 1
ATOM 753 C C . GLY A 1 105 ? 9.817 3.410 -9.340 1.00 94.62 105 GLY A C 1
ATOM 754 O O . GLY A 1 105 ? 10.961 2.978 -9.385 1.00 94.62 105 GLY A O 1
ATOM 755 N N . ASP A 1 106 ? 8.898 2.947 -8.498 1.00 97.88 106 ASP A N 1
ATOM 756 C CA . ASP A 1 106 ? 9.068 1.804 -7.599 1.00 97.88 106 ASP A CA 1
ATOM 757 C C . ASP A 1 106 ? 7.706 1.307 -7.102 1.00 97.88 106 ASP A C 1
ATOM 759 O O . ASP A 1 106 ? 6.669 1.968 -7.236 1.00 97.88 106 ASP A O 1
ATOM 763 N N . GLN A 1 107 ? 7.715 0.134 -6.481 1.00 98.44 107 GLN A N 1
ATOM 764 C CA . GLN A 1 107 ? 6.585 -0.407 -5.735 1.00 98.44 107 GLN A CA 1
ATOM 765 C C . GLN A 1 107 ? 6.785 -0.220 -4.234 1.00 98.44 107 GLN A C 1
ATOM 767 O O . GLN A 1 107 ? 7.900 -0.262 -3.731 1.00 98.44 107 GLN A O 1
ATOM 772 N N . VAL A 1 108 ? 5.681 -0.134 -3.494 1.00 98.81 108 VAL A N 1
ATOM 773 C CA . VAL A 1 108 ? 5.667 -0.486 -2.072 1.00 98.81 108 VAL A CA 1
ATOM 774 C C . VAL A 1 108 ? 4.554 -1.490 -1.833 1.00 98.81 108 VAL A C 1
ATOM 776 O O . VAL A 1 108 ? 3.370 -1.210 -2.054 1.00 98.81 108 VAL A O 1
ATOM 779 N N . ILE A 1 109 ? 4.930 -2.678 -1.373 1.00 98.88 109 ILE A N 1
ATOM 780 C CA . ILE A 1 109 ? 3.998 -3.762 -1.070 1.00 98.88 109 ILE A CA 1
ATOM 781 C C . ILE A 1 109 ? 3.980 -3.981 0.440 1.00 98.88 109 ILE A C 1
ATOM 783 O O . ILE A 1 109 ? 5.015 -4.200 1.069 1.00 98.88 109 ILE A O 1
ATOM 787 N N . ALA A 1 110 ? 2.782 -3.915 1.016 1.00 98.81 110 ALA A N 1
ATOM 788 C CA . ALA A 1 110 ? 2.532 -4.179 2.421 1.00 98.81 110 ALA A CA 1
ATOM 789 C C . ALA A 1 110 ? 2.108 -5.639 2.619 1.00 98.81 110 ALA A C 1
ATOM 791 O O . ALA A 1 110 ? 1.183 -6.109 1.951 1.00 98.81 110 ALA A O 1
ATOM 792 N N . TYR A 1 111 ? 2.741 -6.349 3.551 1.00 98.44 111 TYR A N 1
ATOM 793 C CA . TYR A 1 111 ? 2.470 -7.764 3.814 1.00 98.44 111 TYR A CA 1
ATOM 794 C C . TYR A 1 111 ? 2.718 -8.150 5.282 1.00 98.44 111 TYR A C 1
ATOM 796 O O . TYR A 1 111 ? 3.451 -7.479 6.013 1.00 98.44 111 TYR A O 1
ATOM 804 N N . GLN A 1 112 ? 2.122 -9.261 5.713 1.00 96.00 112 GLN A N 1
ATOM 805 C CA . GLN A 1 112 ? 2.523 -9.994 6.916 1.00 96.00 112 GLN A CA 1
ATOM 806 C C . GLN A 1 112 ? 3.187 -11.318 6.536 1.00 96.00 112 GLN A C 1
ATOM 808 O O . GLN A 1 112 ? 3.035 -11.836 5.424 1.00 96.00 112 GLN A O 1
ATOM 813 N N . ASN A 1 113 ? 3.915 -11.894 7.494 1.00 91.19 113 ASN A N 1
ATOM 814 C CA . ASN A 1 113 ? 4.622 -13.158 7.316 1.00 91.19 113 ASN A CA 1
ATOM 815 C C . ASN A 1 113 ? 5.500 -13.109 6.051 1.00 91.19 113 ASN A C 1
ATOM 817 O O . ASN A 1 113 ? 6.318 -12.203 5.923 1.00 91.19 113 ASN A O 1
ATOM 821 N N . THR A 1 114 ? 5.356 -14.062 5.132 1.00 91.06 114 THR A N 1
ATOM 822 C CA . THR A 1 114 ? 6.106 -14.069 3.862 1.00 91.06 114 THR A CA 1
ATOM 823 C C . THR A 1 114 ? 5.238 -13.681 2.668 1.00 91.06 114 THR A C 1
ATOM 825 O O . THR A 1 114 ? 5.738 -13.048 1.743 1.00 91.06 114 THR A O 1
ATOM 828 N N . TYR A 1 115 ? 3.954 -14.054 2.684 1.00 95.06 115 TYR A N 1
ATOM 829 C CA . TYR A 1 115 ? 3.077 -13.989 1.511 1.00 95.06 115 TYR A CA 1
ATOM 830 C C . TYR A 1 115 ? 1.658 -13.481 1.816 1.00 95.06 115 TYR A C 1
ATOM 832 O O . TYR A 1 115 ? 0.803 -13.501 0.931 1.00 95.06 115 TYR A O 1
ATOM 840 N N . ASP A 1 116 ? 1.392 -13.008 3.038 1.00 95.50 116 ASP A N 1
ATOM 841 C CA . ASP A 1 116 ? 0.071 -12.489 3.401 1.00 95.50 116 ASP A CA 1
ATOM 842 C C . ASP A 1 116 ? -0.024 -11.022 2.979 1.00 95.50 116 ASP A C 1
ATOM 844 O O . ASP A 1 116 ? 0.261 -10.109 3.752 1.00 95.50 116 ASP A O 1
ATOM 848 N N . MET A 1 117 ? -0.363 -10.804 1.710 1.00 97.94 117 MET A N 1
ATOM 849 C CA . MET A 1 117 ? -0.441 -9.469 1.118 1.00 97.94 117 MET A CA 1
ATOM 850 C C . MET A 1 117 ? -1.575 -8.654 1.739 1.00 97.94 117 MET A C 1
ATOM 852 O O . MET A 1 117 ? -2.697 -9.137 1.873 1.00 97.94 117 MET A O 1
ATOM 856 N N . LEU A 1 118 ? -1.301 -7.396 2.072 1.00 98.44 118 LEU A N 1
ATOM 857 C CA . LEU A 1 118 ? -2.267 -6.488 2.689 1.00 98.44 118 LEU A CA 1
ATOM 858 C C . LEU A 1 118 ? -2.723 -5.399 1.721 1.00 98.44 118 LEU A C 1
ATOM 860 O O . LEU A 1 118 ? -3.922 -5.150 1.581 1.00 98.44 118 LEU A O 1
ATOM 864 N N . TYR A 1 119 ? -1.761 -4.752 1.062 1.00 98.88 119 TYR A N 1
ATOM 865 C CA . TYR A 1 119 ? -2.000 -3.711 0.070 1.00 98.88 119 TYR A CA 1
ATOM 866 C C . TYR A 1 119 ? -0.763 -3.511 -0.811 1.00 98.88 119 TYR A C 1
ATOM 868 O O . TYR A 1 119 ? 0.346 -3.838 -0.394 1.00 98.88 119 TYR A O 1
ATOM 876 N N . GLY A 1 120 ? -0.927 -2.940 -2.002 1.00 98.81 120 GLY A N 1
ATOM 877 C CA . GLY A 1 120 ? 0.195 -2.576 -2.868 1.00 98.81 120 GLY A CA 1
ATOM 878 C C . GLY A 1 120 ? -0.025 -1.245 -3.574 1.00 98.81 120 GLY A C 1
ATOM 879 O O . GLY A 1 120 ? -1.114 -0.977 -4.079 1.00 98.81 120 GLY A O 1
ATOM 880 N N . ILE A 1 121 ? 1.014 -0.425 -3.637 1.00 98.88 121 ILE A N 1
ATOM 881 C CA . ILE A 1 121 ? 1.092 0.737 -4.523 1.00 98.88 121 ILE A CA 1
ATOM 882 C C . ILE A 1 121 ? 2.225 0.489 -5.521 1.00 98.88 121 ILE A C 1
ATOM 884 O O . ILE A 1 121 ? 3.323 0.121 -5.116 1.00 98.88 121 ILE A O 1
ATOM 888 N N . ASN A 1 122 ? 1.947 0.642 -6.813 1.00 98.69 122 ASN A N 1
ATOM 889 C CA . ASN A 1 122 ? 2.956 0.626 -7.869 1.00 98.69 122 ASN A CA 1
ATOM 890 C C . ASN A 1 122 ? 3.042 2.020 -8.468 1.00 98.69 122 ASN A C 1
ATOM 892 O O . ASN A 1 122 ? 2.079 2.478 -9.084 1.00 98.69 122 ASN A O 1
ATOM 896 N N . ASN A 1 123 ? 4.168 2.688 -8.288 1.00 97.88 123 ASN A N 1
ATOM 897 C CA . ASN A 1 123 ? 4.436 4.003 -8.839 1.00 97.88 123 ASN A CA 1
ATOM 898 C C . ASN A 1 123 ? 5.404 3.895 -10.024 1.00 97.88 123 ASN A C 1
ATOM 900 O O . ASN A 1 123 ? 6.367 4.636 -10.104 1.00 97.88 123 ASN A O 1
ATOM 904 N N . GLU A 1 124 ? 5.169 2.947 -10.932 1.00 97.38 124 GLU A N 1
ATOM 905 C CA . GLU A 1 124 ? 5.999 2.740 -12.122 1.00 97.38 124 GLU A CA 1
ATOM 906 C C . GLU A 1 124 ? 5.143 2.613 -13.384 1.00 97.38 124 GLU A C 1
ATOM 908 O O . GLU A 1 124 ? 4.129 1.903 -13.424 1.00 97.38 124 GLU A O 1
ATOM 913 N N . GLY A 1 125 ? 5.607 3.251 -14.459 1.00 96.19 125 GLY A N 1
ATOM 914 C CA . GLY A 1 125 ? 4.942 3.278 -15.756 1.00 96.19 125 GLY A CA 1
ATOM 915 C C . GLY A 1 125 ? 3.712 4.189 -15.789 1.00 96.19 125 GLY A C 1
ATOM 916 O O . GLY A 1 125 ? 3.632 5.202 -15.105 1.00 96.19 125 GLY A O 1
ATOM 917 N N . ALA A 1 126 ? 2.742 3.856 -16.641 1.00 96.88 126 ALA A N 1
ATOM 918 C CA . ALA A 1 126 ? 1.480 4.583 -16.740 1.00 96.88 126 ALA A CA 1
ATOM 919 C C . ALA A 1 126 ? 0.362 3.690 -16.206 1.00 96.88 126 ALA A C 1
ATOM 921 O O . ALA A 1 126 ? -0.117 2.817 -16.934 1.00 96.88 126 ALA A O 1
ATOM 922 N N . ASN A 1 127 ? -0.021 3.909 -14.940 1.00 97.38 127 ASN A N 1
ATOM 923 C CA . ASN A 1 127 ? -1.195 3.318 -14.292 1.00 97.38 127 ASN A CA 1
ATOM 924 C C . ASN A 1 127 ? -1.340 1.800 -14.509 1.00 97.38 127 ASN A C 1
ATOM 926 O O . ASN A 1 127 ? -2.432 1.267 -14.734 1.00 97.38 127 ASN A O 1
ATOM 930 N N . VAL A 1 128 ? -0.211 1.091 -14.432 1.00 98.19 128 VAL A N 1
ATOM 931 C CA . VAL A 1 128 ? -0.097 -0.329 -14.765 1.00 98.19 128 VAL A CA 1
ATOM 932 C C . VAL A 1 128 ? 0.800 -1.066 -13.769 1.00 98.19 128 VAL A C 1
ATOM 934 O O . VAL A 1 128 ? 1.802 -0.538 -13.304 1.00 98.19 128 VAL A O 1
ATOM 937 N N . TRP A 1 129 ? 0.435 -2.306 -13.446 1.00 98.69 129 TRP A N 1
ATOM 938 C CA . TRP A 1 129 ? 1.364 -3.268 -12.849 1.00 98.69 129 TRP A CA 1
ATOM 939 C C . TRP A 1 129 ? 2.104 -3.974 -13.980 1.00 98.69 129 TRP A C 1
ATOM 941 O O . TRP A 1 129 ? 1.473 -4.381 -14.962 1.00 98.69 129 TRP A O 1
ATOM 951 N N . GLN A 1 130 ? 3.420 -4.127 -13.868 1.00 98.69 130 GLN A N 1
ATOM 952 C CA . GLN A 1 130 ? 4.205 -4.798 -14.899 1.00 98.69 130 GLN A CA 1
ATOM 953 C C . GLN A 1 130 ? 3.829 -6.287 -14.978 1.00 98.69 130 GLN A C 1
ATOM 955 O O . GLN A 1 130 ? 3.146 -6.843 -14.120 1.00 98.69 130 GLN A O 1
ATOM 960 N N . ALA A 1 131 ? 4.237 -6.957 -16.056 1.00 98.31 131 ALA A N 1
ATOM 961 C CA . ALA A 1 131 ? 3.995 -8.393 -16.187 1.00 98.31 131 ALA A CA 1
ATOM 962 C C . ALA A 1 131 ? 4.902 -9.230 -15.265 1.00 98.31 131 ALA A C 1
ATOM 964 O O . ALA A 1 131 ? 4.554 -10.363 -14.948 1.00 98.31 131 ALA A O 1
ATOM 965 N N . ASP A 1 132 ? 6.061 -8.685 -14.883 1.00 98.56 132 ASP A N 1
ATOM 966 C CA . ASP A 1 132 ? 7.089 -9.317 -14.057 1.00 98.56 132 ASP A CA 1
ATOM 967 C C . ASP A 1 132 ? 7.977 -8.235 -13.414 1.00 98.56 132 ASP A C 1
ATOM 969 O O . ASP A 1 132 ? 8.097 -7.133 -13.962 1.00 98.56 132 ASP A O 1
ATOM 973 N N . ALA A 1 133 ? 8.633 -8.556 -12.298 1.00 98.38 133 ALA A N 1
ATOM 974 C CA . ALA A 1 133 ? 9.632 -7.697 -11.661 1.00 98.38 133 ALA A CA 1
ATOM 975 C C . ALA A 1 133 ? 11.012 -7.903 -12.307 1.00 98.38 133 ALA A C 1
ATOM 977 O O . ALA A 1 133 ? 11.834 -8.703 -11.857 1.00 98.38 133 ALA A O 1
ATOM 978 N N . THR A 1 134 ? 11.272 -7.190 -13.403 1.00 97.75 134 THR A N 1
ATOM 979 C CA . THR A 1 134 ? 12.517 -7.322 -14.188 1.00 97.75 134 THR A CA 1
ATOM 980 C C . THR A 1 134 ? 13.665 -6.422 -13.711 1.00 97.75 134 THR A C 1
ATOM 982 O O . THR A 1 134 ? 14.830 -6.692 -14.011 1.00 97.75 134 THR A O 1
ATOM 985 N N . SER A 1 135 ? 13.359 -5.383 -12.939 1.00 97.62 135 SER A N 1
ATOM 986 C CA . SER A 1 135 ? 14.296 -4.448 -12.301 1.00 97.62 135 SER A CA 1
ATOM 987 C C . SER A 1 135 ? 13.788 -4.039 -10.917 1.00 97.62 135 SER A C 1
ATOM 989 O O . SER A 1 135 ? 12.710 -4.472 -10.522 1.00 97.62 135 SER A O 1
ATOM 991 N N . SER A 1 136 ? 14.573 -3.230 -10.195 1.00 97.25 136 SER A N 1
ATOM 992 C CA . SER A 1 136 ? 14.195 -2.638 -8.897 1.00 97.25 136 SER A CA 1
ATOM 993 C C . SER A 1 136 ? 12.891 -1.876 -9.000 1.00 97.25 136 SER A C 1
ATOM 995 O O . SER A 1 136 ? 11.941 -2.166 -8.299 1.00 97.25 136 SER A O 1
ATOM 997 N N . ASN A 1 137 ? 12.783 -1.089 -10.060 1.00 97.75 137 ASN A N 1
ATOM 998 C CA . ASN A 1 137 ? 11.667 -0.191 -10.298 1.00 97.75 137 ASN A CA 1
ATOM 999 C C . ASN A 1 137 ? 10.354 -0.879 -10.709 1.00 97.75 137 ASN A C 1
ATOM 1001 O O . ASN A 1 137 ? 9.374 -0.192 -10.949 1.00 97.75 137 ASN A O 1
ATOM 1005 N N . THR A 1 138 ? 10.325 -2.203 -10.910 1.00 98.31 138 THR A N 1
ATOM 1006 C CA . THR A 1 138 ? 9.173 -2.877 -11.540 1.00 98.31 138 THR A CA 1
ATOM 1007 C C . THR A 1 138 ? 8.615 -3.988 -10.677 1.00 98.31 138 THR A C 1
ATOM 1009 O O . THR A 1 138 ? 9.374 -4.788 -10.128 1.00 98.31 138 THR A O 1
ATOM 1012 N N . SER A 1 139 ? 7.294 -4.149 -10.710 1.00 98.81 139 SER A N 1
ATOM 1013 C CA . SER A 1 139 ? 6.606 -5.213 -9.989 1.00 98.81 139 SER A CA 1
ATOM 1014 C C . SER A 1 139 ? 5.434 -5.783 -10.776 1.00 98.81 139 SER A C 1
ATOM 1016 O O . SER A 1 139 ? 4.647 -5.045 -11.376 1.00 98.81 139 SER A O 1
ATOM 1018 N N . ALA A 1 140 ? 5.272 -7.108 -10.739 1.00 98.81 140 ALA A N 1
ATOM 1019 C CA . ALA A 1 140 ? 3.979 -7.706 -11.043 1.00 98.81 140 ALA A CA 1
ATOM 1020 C C . ALA A 1 140 ? 2.977 -7.437 -9.914 1.00 98.81 140 ALA A C 1
ATOM 1022 O O . ALA A 1 140 ? 3.346 -7.157 -8.781 1.00 98.81 140 ALA A O 1
ATOM 1023 N N . LEU A 1 141 ? 1.680 -7.550 -10.198 1.00 98.75 141 LEU A N 1
ATOM 1024 C CA . LEU A 1 141 ? 0.672 -7.484 -9.140 1.00 98.75 141 LEU A CA 1
ATOM 1025 C C . LEU A 1 141 ? 0.819 -8.705 -8.205 1.00 98.75 141 LEU A C 1
ATOM 1027 O O . LEU A 1 141 ? 0.692 -9.834 -8.695 1.00 98.75 141 LEU A O 1
ATOM 1031 N N . PRO A 1 142 ? 1.021 -8.522 -6.883 1.00 98.50 142 PRO A N 1
ATOM 1032 C CA . PRO A 1 142 ? 1.113 -9.639 -5.951 1.00 98.50 142 PRO A CA 1
ATOM 1033 C C . PRO A 1 142 ? -0.134 -10.518 -5.938 1.00 98.50 142 PRO A C 1
ATOM 1035 O O . PRO A 1 142 ? -1.270 -10.031 -5.918 1.00 98.50 142 PRO A O 1
ATOM 1038 N N . SER A 1 143 ? 0.068 -11.837 -5.895 1.00 96.62 143 SER A N 1
ATOM 1039 C CA . SER A 1 143 ? -1.040 -12.780 -5.743 1.00 96.62 143 SER A CA 1
ATOM 1040 C C . SER A 1 143 ? -1.781 -12.517 -4.431 1.00 96.62 143 SER A C 1
ATOM 1042 O O . SER A 1 143 ? -1.159 -12.437 -3.376 1.00 96.62 143 SER A O 1
ATOM 1044 N N . GLY A 1 144 ? -3.109 -12.405 -4.492 1.00 95.19 144 GLY A N 1
ATOM 1045 C CA . GLY A 1 144 ? -3.946 -12.051 -3.338 1.00 95.19 144 GLY A CA 1
ATOM 1046 C C . GLY A 1 144 ? -4.366 -10.580 -3.302 1.00 95.19 144 GLY A C 1
ATOM 1047 O O . GLY A 1 144 ? -5.293 -10.238 -2.568 1.00 95.19 144 GLY A O 1
ATOM 1048 N N . LEU A 1 145 ? -3.769 -9.729 -4.142 1.00 98.62 145 LEU A N 1
ATOM 1049 C CA . LEU A 1 145 ? -4.211 -8.353 -4.347 1.00 98.62 145 LEU A CA 1
ATOM 1050 C C . LEU A 1 145 ? -4.999 -8.198 -5.653 1.00 98.62 145 LEU A C 1
ATOM 1052 O O . LEU A 1 145 ? -4.924 -9.016 -6.568 1.00 98.62 145 LEU A O 1
ATOM 1056 N N . THR A 1 146 ? -5.799 -7.139 -5.734 1.00 98.69 146 THR A N 1
ATOM 1057 C CA . THR A 1 146 ? -6.581 -6.775 -6.919 1.00 98.69 146 THR A CA 1
ATOM 1058 C C . THR A 1 146 ? -6.400 -5.288 -7.192 1.00 98.69 146 THR A C 1
ATOM 1060 O O . THR A 1 146 ? -6.810 -4.452 -6.383 1.00 98.69 146 THR A O 1
ATOM 1063 N N . ASN A 1 147 ? -5.803 -4.957 -8.341 1.00 98.69 147 ASN A N 1
ATOM 1064 C CA . ASN A 1 147 ? -5.647 -3.568 -8.773 1.00 98.69 147 ASN A CA 1
ATOM 1065 C C . ASN A 1 147 ? -7.017 -2.872 -8.866 1.00 98.69 147 ASN A C 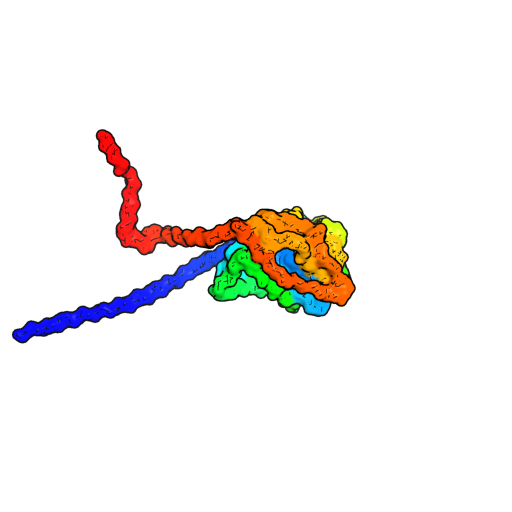1
ATOM 1067 O O . ASN A 1 147 ? -7.975 -3.463 -9.369 1.00 98.69 147 ASN A O 1
ATOM 1071 N N . GLY A 1 148 ? -7.117 -1.639 -8.375 1.00 98.31 148 GLY A N 1
ATOM 1072 C CA . GLY A 1 148 ? -8.382 -0.911 -8.258 1.00 98.31 148 GLY A CA 1
ATOM 1073 C C . GLY A 1 148 ? -9.114 -1.105 -6.927 1.00 98.31 148 GLY A C 1
ATOM 1074 O O . GLY A 1 148 ? -10.161 -0.496 -6.729 1.00 98.31 148 GLY A O 1
ATOM 1075 N N . THR A 1 149 ? -8.613 -1.957 -6.023 1.00 97.06 149 THR A N 1
ATOM 1076 C CA . THR A 1 149 ? -9.241 -2.183 -4.704 1.00 97.06 149 THR A CA 1
ATOM 1077 C C . THR A 1 149 ? -8.225 -2.408 -3.587 1.00 97.06 149 THR A C 1
ATOM 1079 O O . THR A 1 149 ? -8.101 -1.565 -2.713 1.00 97.06 149 THR A O 1
ATOM 1082 N N . THR A 1 150 ? -7.491 -3.523 -3.593 1.00 98.69 150 THR A N 1
ATOM 1083 C CA . THR A 1 150 ? -6.433 -3.839 -2.608 1.00 98.69 150 THR A CA 1
ATOM 1084 C C . THR A 1 150 ? -5.030 -3.598 -3.160 1.00 98.69 150 THR A C 1
ATOM 1086 O O . THR A 1 150 ? -4.031 -3.962 -2.551 1.00 98.69 150 THR A O 1
ATOM 1089 N N . ALA A 1 151 ? -4.953 -2.986 -4.334 1.00 98.88 151 ALA A N 1
ATOM 1090 C CA . ALA A 1 151 ? -3.741 -2.458 -4.917 1.00 98.88 151 ALA A CA 1
ATOM 1091 C C . ALA A 1 151 ? -4.088 -1.281 -5.832 1.00 98.88 151 ALA A C 1
ATOM 1093 O O . ALA A 1 151 ? -5.200 -1.219 -6.366 1.00 98.88 151 ALA A O 1
ATOM 1094 N N . VAL A 1 152 ? -3.130 -0.390 -6.050 1.00 98.88 152 VAL A N 1
ATOM 1095 C CA . VAL A 1 152 ? -3.230 0.708 -7.014 1.00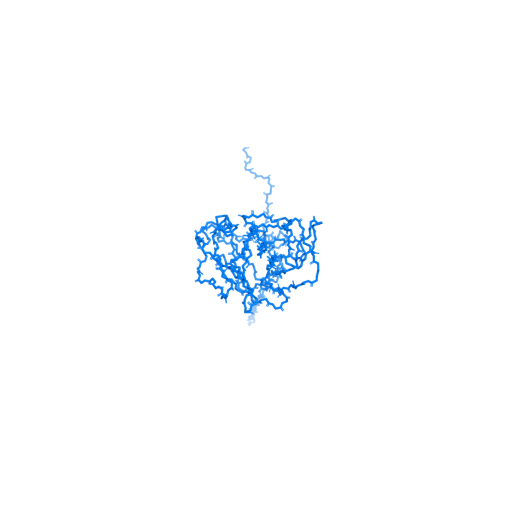 98.88 152 VAL A CA 1
ATOM 1096 C C . VAL A 1 152 ? -1.952 0.784 -7.838 1.00 98.88 152 VAL A C 1
ATOM 1098 O O . VAL A 1 152 ? -0.857 0.739 -7.286 1.00 98.88 152 VAL A O 1
ATOM 1101 N N . ALA A 1 153 ? -2.088 0.893 -9.156 1.00 98.75 153 ALA A N 1
ATOM 1102 C CA . ALA A 1 153 ? -1.000 1.325 -10.021 1.00 98.75 153 ALA A CA 1
ATOM 1103 C C . ALA A 1 153 ? -1.224 2.777 -10.430 1.00 98.75 153 ALA A C 1
ATOM 1105 O O . ALA A 1 153 ? -2.285 3.129 -10.951 1.00 98.75 153 ALA A O 1
ATOM 1106 N N . LEU A 1 154 ? -0.219 3.604 -10.196 1.00 98.56 154 LEU A N 1
ATOM 1107 C CA . LEU A 1 154 ? -0.200 5.020 -10.506 1.00 98.56 154 LEU A CA 1
ATOM 1108 C C . LEU A 1 154 ? 0.574 5.275 -11.801 1.00 98.56 154 LEU A C 1
ATOM 1110 O O . LEU A 1 154 ? 1.220 4.385 -12.353 1.00 98.56 154 LEU A O 1
ATOM 1114 N N . THR A 1 155 ? 0.460 6.494 -12.318 1.00 97.06 155 THR A N 1
ATOM 1115 C CA . THR A 1 155 ? 1.450 7.001 -13.268 1.00 97.06 155 THR A CA 1
ATOM 1116 C C . THR A 1 155 ? 2.674 7.427 -12.475 1.00 97.06 155 THR A C 1
ATOM 1118 O O . THR A 1 155 ? 2.511 8.141 -11.490 1.00 97.06 155 THR A O 1
ATOM 1121 N N . GLU A 1 156 ? 3.849 6.994 -12.920 1.00 97.50 156 GLU A N 1
ATOM 1122 C CA . GLU A 1 156 ? 5.135 7.331 -12.318 1.00 97.50 156 GLU A CA 1
ATOM 1123 C C . GLU A 1 156 ? 5.266 8.847 -12.117 1.00 97.50 156 GLU A C 1
ATOM 1125 O O . GLU A 1 156 ? 5.030 9.654 -13.026 1.00 97.50 156 GLU A O 1
ATOM 1130 N N . SER A 1 157 ? 5.548 9.206 -10.870 1.00 97.31 157 SER A N 1
ATOM 1131 C CA . SER A 1 157 ? 5.818 10.556 -10.398 1.00 97.31 157 SER A CA 1
ATOM 1132 C C . SER A 1 157 ? 6.554 10.459 -9.067 1.00 97.31 157 SER A C 1
ATOM 1134 O O . SER A 1 157 ? 6.226 9.586 -8.270 1.00 97.31 157 SER A O 1
ATOM 1136 N N . ASP A 1 158 ? 7.485 11.361 -8.768 1.00 97.25 158 ASP A N 1
ATOM 1137 C CA . ASP A 1 158 ? 8.306 11.265 -7.551 1.00 97.25 158 ASP A CA 1
ATOM 1138 C C . ASP A 1 158 ? 7.456 11.233 -6.272 1.00 97.25 158 ASP A C 1
ATOM 1140 O O . ASP A 1 158 ? 7.791 10.557 -5.299 1.00 97.25 158 ASP A O 1
ATOM 1144 N N . ASN A 1 159 ? 6.313 11.925 -6.278 1.00 97.94 159 ASN A N 1
ATOM 1145 C CA . ASN A 1 159 ? 5.409 11.996 -5.141 1.00 97.94 159 ASN A CA 1
ATOM 1146 C C . ASN A 1 159 ? 3.956 11.840 -5.575 1.00 97.94 159 ASN A C 1
ATOM 1148 O O . ASN A 1 159 ? 3.506 12.432 -6.560 1.00 97.94 159 ASN A O 1
ATOM 1152 N N . ALA A 1 160 ? 3.186 11.115 -4.770 1.00 98.25 160 ALA A N 1
ATOM 1153 C CA . ALA A 1 160 ? 1.759 10.945 -4.968 1.00 98.25 160 ALA A CA 1
ATOM 1154 C C . ALA A 1 160 ? 1.014 10.941 -3.630 1.00 98.25 160 ALA A C 1
ATOM 1156 O O . ALA A 1 160 ? 1.427 10.306 -2.658 1.00 98.25 160 ALA A O 1
ATOM 1157 N N . VAL A 1 161 ? -0.133 11.616 -3.578 1.00 98.62 161 VAL A N 1
ATOM 1158 C CA . VAL A 1 161 ? -1.020 11.602 -2.409 1.00 98.62 161 VAL A CA 1
ATOM 1159 C C . VAL A 1 161 ? -2.469 11.416 -2.831 1.00 98.62 161 VAL A C 1
ATOM 1161 O O . VAL A 1 161 ? -2.943 12.035 -3.787 1.00 98.62 161 VAL A O 1
ATOM 1164 N N . TYR A 1 162 ? -3.192 10.577 -2.097 1.00 98.69 162 TYR A N 1
ATOM 1165 C CA . TYR A 1 162 ? -4.624 10.404 -2.273 1.00 98.69 162 TYR A CA 1
ATOM 1166 C C . TYR A 1 162 ? -5.364 11.721 -1.997 1.00 98.69 162 TYR A C 1
ATOM 1168 O O . TYR A 1 162 ? -5.192 12.346 -0.947 1.00 98.69 162 TYR A O 1
ATOM 1176 N N . SER A 1 163 ? -6.219 12.127 -2.934 1.00 98.00 163 SER A N 1
ATOM 1177 C CA . SER A 1 163 ? -6.976 13.385 -2.906 1.00 98.00 163 SER A CA 1
ATOM 1178 C C . SER A 1 163 ? -8.480 13.203 -3.160 1.00 98.00 163 SER A C 1
ATOM 1180 O O . SER A 1 163 ? -9.210 14.182 -3.329 1.00 98.00 163 SER A O 1
ATOM 1182 N N . GLY A 1 164 ? -8.958 11.953 -3.158 1.00 97.75 164 GLY A N 1
ATOM 1183 C CA . GLY A 1 164 ? -10.370 11.605 -3.316 1.00 97.75 164 GLY A CA 1
ATOM 1184 C C . GLY A 1 164 ? -11.231 11.772 -2.054 1.00 97.75 164 GLY A C 1
ATOM 1185 O O . GLY A 1 164 ? -10.873 12.434 -1.080 1.00 97.75 164 GLY A O 1
ATOM 1186 N N . SER A 1 165 ? -12.418 11.155 -2.079 1.00 97.94 165 SER A N 1
ATOM 1187 C CA . SER A 1 165 ? -13.382 11.201 -0.969 1.00 97.94 165 SER A CA 1
ATOM 1188 C C . SER A 1 165 ? -12.884 10.462 0.275 1.00 97.94 165 SER A C 1
ATOM 1190 O O . SER A 1 165 ? -12.651 9.261 0.251 1.00 97.94 165 SER A O 1
ATOM 1192 N N . THR A 1 166 ? -12.824 11.150 1.414 1.00 98.12 166 THR A N 1
ATOM 1193 C CA . THR A 1 166 ? -12.271 10.588 2.657 1.00 98.12 166 THR A CA 1
ATOM 1194 C C . THR A 1 166 ? -13.311 9.994 3.609 1.00 98.12 166 THR A C 1
ATOM 1196 O O . THR A 1 166 ? -12.972 9.599 4.719 1.00 98.12 166 THR A O 1
ATOM 1199 N N . THR A 1 167 ? -14.589 9.941 3.229 1.00 97.81 167 THR A N 1
ATOM 1200 C CA . THR A 1 167 ? -15.669 9.405 4.072 1.00 97.81 167 THR A CA 1
ATOM 1201 C C . THR A 1 167 ? -16.515 8.420 3.281 1.00 97.81 167 THR A C 1
ATOM 1203 O O . THR A 1 167 ? -17.134 8.793 2.286 1.00 97.81 167 THR A O 1
ATOM 1206 N N . GLY A 1 168 ? -16.574 7.173 3.738 1.00 97.31 168 GLY A N 1
ATOM 1207 C CA . GLY A 1 168 ? -17.316 6.109 3.071 1.00 97.31 168 GLY A CA 1
ATOM 1208 C C . GLY A 1 168 ? -17.198 4.784 3.812 1.00 97.31 168 GLY A C 1
ATOM 1209 O O . GLY A 1 168 ? -16.541 4.694 4.845 1.00 97.31 168 GLY A O 1
ATOM 1210 N N . THR A 1 169 ? -17.840 3.749 3.283 1.00 96.88 169 THR A N 1
ATOM 1211 C CA . THR A 1 169 ? -17.609 2.372 3.744 1.00 96.88 169 THR A CA 1
ATOM 1212 C C . THR A 1 169 ? -16.182 1.928 3.415 1.00 96.88 169 THR A C 1
ATOM 1214 O O . THR A 1 169 ? -15.572 2.462 2.485 1.00 96.88 169 THR A O 1
ATOM 1217 N N . LYS A 1 170 ? -15.659 0.910 4.104 1.00 96.75 170 LYS A N 1
ATOM 1218 C CA . LYS A 1 170 ? -14.364 0.284 3.795 1.00 96.75 170 LYS A CA 1
ATOM 1219 C C . LYS A 1 170 ? -14.250 -0.056 2.307 1.00 96.75 170 LYS A C 1
ATOM 1221 O O . LYS A 1 170 ? -13.256 0.275 1.670 1.00 96.75 170 LYS A O 1
ATOM 1226 N N . ALA A 1 171 ? -15.290 -0.669 1.740 1.00 97.25 171 ALA A N 1
ATOM 1227 C CA . ALA A 1 171 ? -15.312 -1.048 0.329 1.00 97.25 171 ALA A CA 1
ATOM 1228 C C . ALA A 1 171 ? -15.258 0.165 -0.618 1.00 97.25 171 ALA A C 1
ATOM 1230 O O . ALA A 1 171 ? -14.563 0.121 -1.630 1.00 97.25 171 ALA A O 1
ATOM 1231 N N . GLN A 1 172 ? -15.963 1.254 -0.292 1.00 98.44 172 GLN A N 1
ATOM 1232 C CA . GLN A 1 172 ? -15.912 2.490 -1.081 1.00 98.44 172 GLN A CA 1
ATOM 1233 C C . GLN A 1 172 ? -14.540 3.158 -1.002 1.00 98.44 172 GLN A C 1
ATOM 1235 O O . GLN A 1 172 ? -14.009 3.558 -2.032 1.00 98.44 172 GLN A O 1
ATOM 1240 N N . LEU A 1 173 ? -13.956 3.239 0.196 1.00 98.69 173 LEU A N 1
ATOM 1241 C CA . LEU A 1 173 ? -12.629 3.817 0.392 1.00 98.69 173 LEU A CA 1
ATOM 1242 C C . LEU A 1 173 ? -11.563 3.021 -0.368 1.00 98.69 173 LEU A C 1
ATOM 1244 O O . LEU A 1 173 ? -10.777 3.628 -1.085 1.00 98.69 173 LEU A O 1
ATOM 1248 N N . LEU A 1 174 ? -11.586 1.683 -0.311 1.00 98.69 174 LEU A N 1
ATOM 1249 C CA . LEU A 1 174 ? -10.692 0.839 -1.117 1.00 98.69 174 LEU A CA 1
ATOM 1250 C C . LEU A 1 174 ? -10.848 1.098 -2.618 1.00 98.69 174 LEU A C 1
ATOM 1252 O O . LEU A 1 174 ? -9.852 1.239 -3.316 1.00 98.69 174 LEU A O 1
ATOM 1256 N N . ALA A 1 175 ? -12.083 1.200 -3.118 1.00 98.69 175 ALA A N 1
ATOM 1257 C CA . ALA A 1 175 ? -12.323 1.481 -4.533 1.00 98.69 175 ALA A CA 1
ATOM 1258 C C . ALA A 1 175 ? -11.822 2.874 -4.948 1.00 98.69 175 ALA A C 1
ATOM 1260 O O . ALA A 1 175 ? -11.264 3.027 -6.029 1.00 98.69 175 ALA A O 1
ATOM 1261 N N . TRP A 1 176 ? -11.999 3.895 -4.105 1.00 98.75 176 TRP A N 1
ATOM 1262 C CA . TRP A 1 176 ? -11.526 5.244 -4.415 1.00 98.75 176 TRP A CA 1
ATOM 1263 C C . TRP A 1 176 ? -10.008 5.376 -4.306 1.00 98.75 176 TRP A C 1
ATOM 1265 O O . TRP A 1 176 ? -9.415 6.027 -5.158 1.00 98.75 176 TRP A O 1
ATOM 1275 N N . ILE A 1 177 ? -9.381 4.782 -3.286 1.00 98.81 177 ILE A N 1
ATOM 1276 C CA . ILE A 1 177 ? -7.918 4.784 -3.119 1.00 98.81 177 ILE A CA 1
ATOM 1277 C C . ILE A 1 177 ? -7.261 3.941 -4.223 1.00 98.81 177 ILE A C 1
ATOM 1279 O O . ILE A 1 177 ? -6.225 4.325 -4.761 1.00 98.81 177 ILE A O 1
ATOM 1283 N N . GLY A 1 178 ? -7.898 2.831 -4.606 1.00 98.69 178 GLY A N 1
ATOM 1284 C CA . GLY A 1 178 ? -7.498 1.966 -5.714 1.00 98.69 178 GLY A CA 1
ATOM 1285 C C . GLY A 1 178 ? -7.598 2.613 -7.100 1.00 98.69 178 GLY A C 1
ATOM 1286 O O . GLY A 1 178 ? -7.005 2.115 -8.056 1.00 98.69 178 GLY A O 1
ATOM 1287 N N . ASP A 1 179 ? -8.340 3.711 -7.229 1.00 98.69 179 ASP A N 1
ATOM 1288 C CA . ASP A 1 179 ? -8.526 4.444 -8.477 1.00 98.69 179 ASP A CA 1
ATOM 1289 C C . ASP A 1 179 ? -7.487 5.567 -8.596 1.00 98.69 179 ASP A C 1
ATOM 1291 O O . ASP A 1 179 ? -7.562 6.588 -7.909 1.00 98.69 179 ASP A O 1
ATOM 1295 N N . TYR A 1 180 ? -6.533 5.385 -9.515 1.00 98.50 180 TYR A N 1
ATOM 1296 C CA . TYR A 1 180 ? -5.437 6.325 -9.772 1.00 98.50 180 TYR A CA 1
ATOM 1297 C C . TYR A 1 180 ? -5.914 7.739 -10.140 1.00 98.50 180 TYR A C 1
ATOM 1299 O O . TYR A 1 180 ? -5.149 8.691 -10.031 1.00 98.50 180 TYR A O 1
ATOM 1307 N N . THR A 1 181 ? -7.169 7.920 -10.567 1.00 98.44 181 THR A N 1
ATOM 1308 C CA . THR A 1 181 ? -7.703 9.255 -10.883 1.00 98.44 181 THR A CA 1
ATOM 1309 C C . THR A 1 181 ? -7.992 10.103 -9.642 1.00 98.44 181 THR A C 1
ATOM 1311 O O . THR A 1 181 ? -8.166 11.314 -9.762 1.00 98.44 181 THR A O 1
ATOM 1314 N N . ASN A 1 182 ? -7.992 9.497 -8.450 1.00 98.50 182 ASN A N 1
ATOM 1315 C CA . ASN A 1 182 ? -8.179 10.171 -7.162 1.00 98.50 182 ASN A CA 1
ATOM 1316 C C . ASN A 1 182 ? -6.851 10.514 -6.464 1.00 98.50 182 ASN A C 1
ATOM 1318 O O . ASN A 1 182 ? -6.807 10.594 -5.234 1.00 98.50 182 ASN A O 1
ATOM 1322 N N . TRP A 1 183 ? -5.771 10.673 -7.229 1.00 98.56 183 TRP A N 1
ATOM 1323 C CA . TRP A 1 183 ? -4.437 10.980 -6.720 1.00 98.56 183 TRP A CA 1
ATOM 1324 C C . TRP A 1 183 ? -3.914 12.295 -7.299 1.00 98.56 183 TRP A C 1
ATOM 1326 O O . TRP A 1 183 ? -4.159 12.640 -8.456 1.00 98.56 183 TRP A O 1
ATOM 1336 N N . THR A 1 184 ? -3.191 13.034 -6.465 1.00 98.25 184 THR A N 1
ATOM 1337 C CA . THR A 1 184 ? -2.427 14.223 -6.850 1.00 98.25 184 THR A CA 1
ATOM 1338 C C . THR A 1 184 ? -0.950 13.858 -6.917 1.00 98.25 184 THR A C 1
ATOM 1340 O O . THR A 1 184 ? -0.474 13.129 -6.051 1.00 98.25 184 THR A O 1
ATOM 1343 N N . TYR A 1 185 ? -0.245 14.398 -7.910 1.00 97.81 185 TYR A N 1
ATOM 1344 C CA . TYR A 1 185 ? 1.139 14.062 -8.248 1.00 97.81 185 TYR A CA 1
ATOM 1345 C C . TYR A 1 185 ? 2.036 15.304 -8.245 1.00 97.81 185 TYR A C 1
ATOM 1347 O O . TYR A 1 185 ? 1.556 16.393 -8.581 1.00 97.81 185 TYR A O 1
ATOM 1355 N N . ASP A 1 186 ? 3.315 15.145 -7.905 1.00 96.81 186 ASP A N 1
ATOM 1356 C CA . ASP A 1 186 ? 4.337 16.200 -7.959 1.00 96.81 186 ASP A CA 1
ATOM 1357 C C . ASP A 1 186 ? 5.742 15.582 -8.143 1.00 96.81 186 ASP A C 1
ATOM 1359 O O . ASP A 1 186 ? 6.074 14.614 -7.467 1.00 96.81 186 ASP A O 1
ATOM 1363 N N . ASN A 1 187 ? 6.566 16.149 -9.036 1.00 96.38 187 ASN A N 1
ATOM 1364 C CA . ASN A 1 187 ? 7.940 15.693 -9.354 1.00 96.38 187 ASN A CA 1
ATOM 1365 C C . ASN A 1 187 ? 9.028 16.625 -8.792 1.00 96.38 187 ASN A C 1
ATOM 1367 O O . ASN A 1 187 ? 10.079 16.845 -9.398 1.00 96.38 187 ASN A O 1
ATOM 1371 N N . THR A 1 188 ? 8.703 17.419 -7.782 1.00 91.88 188 THR A N 1
ATOM 1372 C CA . THR A 1 188 ? 9.626 18.432 -7.259 1.00 91.88 188 THR A CA 1
ATOM 1373 C C . THR A 1 188 ? 9.484 18.623 -5.762 1.00 91.88 188 THR A C 1
ATOM 1375 O O . THR A 1 188 ? 10.440 19.029 -5.099 1.00 91.88 188 THR A O 1
ATOM 1378 N N . SER A 1 189 ? 8.282 18.463 -5.219 1.00 91.25 189 SER A N 1
ATOM 1379 C CA . SER A 1 189 ? 8.009 18.674 -3.802 1.00 91.25 189 SER A CA 1
ATOM 1380 C C . SER A 1 189 ? 7.203 17.526 -3.220 1.00 91.25 189 SER A C 1
ATOM 1382 O O . SER A 1 189 ? 6.129 17.201 -3.722 1.00 91.25 189 SER A O 1
ATOM 1384 N N . SER A 1 190 ? 7.682 16.993 -2.093 1.00 90.31 190 SER A N 1
ATOM 1385 C CA . SER A 1 190 ? 6.971 15.981 -1.317 1.00 90.31 190 SER A CA 1
ATOM 1386 C C . SER A 1 190 ? 5.559 16.456 -0.969 1.00 90.31 190 SER A C 1
ATOM 1388 O O . SER A 1 190 ? 5.342 17.590 -0.522 1.00 90.31 190 SER A O 1
ATOM 1390 N N . LEU A 1 191 ? 4.589 15.567 -1.156 1.00 93.44 191 LEU A N 1
ATOM 1391 C CA . LEU A 1 191 ? 3.190 15.794 -0.813 1.00 93.44 191 LEU A CA 1
ATOM 1392 C C . LEU A 1 191 ? 2.888 15.142 0.537 1.00 93.44 191 LEU A C 1
ATOM 1394 O O . LEU A 1 191 ? 3.361 14.051 0.829 1.00 93.44 191 LEU A O 1
ATOM 1398 N N . THR A 1 192 ? 2.056 15.787 1.355 1.00 93.31 192 THR A N 1
ATOM 1399 C CA . THR A 1 192 ? 1.655 15.251 2.663 1.00 93.31 192 THR A CA 1
ATOM 1400 C C . THR A 1 192 ? 0.146 15.102 2.735 1.00 93.31 192 THR A C 1
ATOM 1402 O O . THR A 1 192 ? -0.603 16.055 2.493 1.00 93.31 192 THR A O 1
ATOM 1405 N N . PHE A 1 193 ? -0.319 13.920 3.132 1.00 95.75 193 PHE A N 1
ATOM 1406 C CA . PHE A 1 193 ? -1.725 13.734 3.459 1.00 95.75 193 PHE A CA 1
ATOM 1407 C C . PHE A 1 193 ? -2.064 14.482 4.759 1.00 95.75 193 PHE A C 1
ATOM 1409 O O . PHE A 1 193 ? -1.463 14.240 5.800 1.00 95.75 193 PHE A O 1
ATOM 1416 N N . SER A 1 194 ? -3.037 15.395 4.710 1.00 89.94 194 SER A N 1
ATOM 1417 C CA . SER A 1 194 ? -3.436 16.235 5.859 1.00 89.94 194 SER A CA 1
ATOM 1418 C C . SER A 1 194 ? -4.908 16.076 6.264 1.00 89.94 194 SER A C 1
ATOM 1420 O O . SER A 1 194 ? -5.401 16.796 7.133 1.00 89.94 194 SER A O 1
ATOM 1422 N N . GLY A 1 195 ? -5.624 15.145 5.629 1.00 90.69 195 GLY A N 1
ATOM 1423 C CA . GLY A 1 195 ? -7.039 14.894 5.881 1.00 90.69 195 GLY A CA 1
ATOM 1424 C C . GLY A 1 195 ? -7.300 13.921 7.031 1.00 90.69 195 GLY A C 1
ATOM 1425 O O . GLY A 1 195 ? -6.397 13.385 7.666 1.00 90.69 195 GLY A O 1
ATOM 1426 N N . THR A 1 196 ? -8.580 13.647 7.262 1.00 95.00 196 THR A N 1
ATOM 1427 C CA . THR A 1 196 ? -9.041 12.544 8.114 1.00 95.00 196 THR A CA 1
ATOM 1428 C C . THR A 1 196 ? -9.826 11.570 7.252 1.00 95.00 196 THR A C 1
ATOM 1430 O O . THR A 1 196 ? -10.688 12.004 6.483 1.00 95.00 196 THR A O 1
ATOM 1433 N N . ILE A 1 197 ? -9.552 10.273 7.394 1.00 97.81 197 ILE A N 1
ATOM 1434 C CA . ILE A 1 197 ? -10.339 9.208 6.771 1.00 97.81 197 ILE A CA 1
ATOM 1435 C C . ILE A 1 197 ? -11.409 8.741 7.762 1.00 97.81 197 ILE A C 1
ATOM 1437 O O . ILE A 1 197 ? -11.117 8.447 8.916 1.00 97.81 197 ILE A O 1
ATOM 1441 N N . THR A 1 198 ? -12.661 8.673 7.317 1.00 97.06 198 THR A N 1
ATOM 1442 C CA . THR A 1 198 ? -13.807 8.220 8.113 1.00 97.06 198 THR A CA 1
ATOM 1443 C C . THR A 1 198 ? -14.419 6.975 7.480 1.00 97.06 198 THR A C 1
ATOM 1445 O O . THR A 1 198 ? -15.061 7.053 6.431 1.00 97.06 198 THR A O 1
ATOM 1448 N N . VAL A 1 199 ? -14.251 5.831 8.145 1.00 96.44 199 VAL A N 1
ATOM 1449 C CA . VAL A 1 199 ? -14.825 4.543 7.733 1.00 96.44 199 VAL A CA 1
ATOM 1450 C C . VAL A 1 199 ? -16.205 4.378 8.375 1.00 96.44 199 VAL A C 1
ATOM 1452 O O . VAL A 1 199 ? -16.315 4.231 9.591 1.00 96.44 199 VAL A O 1
ATOM 1455 N N . THR A 1 200 ? -17.275 4.434 7.585 1.00 95.31 200 THR A N 1
ATOM 1456 C CA . THR A 1 200 ? -18.657 4.527 8.100 1.00 95.31 200 THR A CA 1
ATOM 1457 C C . THR A 1 200 ? -19.264 3.193 8.530 1.00 95.31 200 THR A C 1
ATOM 1459 O O . THR A 1 200 ? -20.230 3.177 9.291 1.00 95.31 200 THR A O 1
ATOM 1462 N N . ASP A 1 201 ? -18.709 2.083 8.056 1.00 91.25 201 ASP A N 1
ATOM 1463 C CA . ASP A 1 201 ? -19.126 0.712 8.357 1.00 91.25 201 ASP A CA 1
ATOM 1464 C C . ASP A 1 201 ? -18.084 -0.052 9.176 1.00 91.25 201 ASP A C 1
ATOM 1466 O O . ASP A 1 201 ? -18.202 -1.268 9.335 1.00 91.25 201 ASP A O 1
ATOM 1470 N N . CYS A 1 202 ? -17.086 0.646 9.728 1.00 82.56 202 CYS A N 1
ATOM 1471 C CA . CYS A 1 202 ? -16.221 0.035 10.718 1.00 82.56 202 CYS A CA 1
ATOM 1472 C C . CYS A 1 202 ? -17.066 -0.273 11.957 1.00 82.56 202 CYS A C 1
ATOM 1474 O O . CYS A 1 202 ? -17.371 0.597 12.776 1.00 82.56 202 CYS A O 1
ATOM 1476 N N . GLY A 1 203 ? -17.521 -1.522 12.051 1.00 62.09 203 GLY A N 1
ATOM 1477 C CA . GLY A 1 203 ? -18.214 -2.011 13.227 1.00 62.09 203 GLY A CA 1
ATOM 1478 C C . GLY A 1 203 ? -17.312 -1.821 14.441 1.00 62.09 203 GLY A C 1
ATOM 1479 O O . GLY A 1 203 ? -16.118 -2.111 14.380 1.00 62.09 203 GLY A O 1
ATOM 1480 N N . ALA A 1 204 ? -17.881 -1.359 15.557 1.00 50.00 204 ALA A N 1
ATOM 1481 C CA . ALA A 1 204 ? -17.229 -1.530 16.849 1.00 50.00 204 ALA A CA 1
ATOM 1482 C C . ALA A 1 204 ? -16.815 -2.999 16.941 1.00 50.00 204 ALA A C 1
ATOM 1484 O O . ALA A 1 204 ? -17.677 -3.849 16.704 1.00 50.00 204 ALA A O 1
ATOM 1485 N N . ALA A 1 205 ? -15.530 -3.274 17.207 1.00 48.06 205 ALA A N 1
ATOM 1486 C CA . ALA A 1 205 ? -14.994 -4.626 17.320 1.00 48.06 205 ALA A CA 1
ATOM 1487 C C . ALA A 1 205 ? -16.041 -5.504 18.006 1.00 48.06 205 ALA A C 1
ATOM 1489 O O . ALA A 1 205 ? -16.322 -5.295 19.186 1.00 48.06 205 ALA A O 1
ATOM 1490 N N . THR A 1 206 ? -16.703 -6.406 17.272 1.00 42.81 206 THR A N 1
ATOM 1491 C CA . THR A 1 206 ? -17.606 -7.349 17.927 1.00 42.81 206 THR A CA 1
ATOM 1492 C C . THR A 1 206 ? -16.690 -8.158 18.821 1.00 42.81 206 THR A C 1
ATOM 1494 O O . THR A 1 206 ? -15.820 -8.843 18.275 1.00 42.81 206 THR A O 1
ATOM 1497 N N . PRO A 1 207 ? -16.780 -8.031 20.156 1.00 48.34 207 PRO A N 1
ATOM 1498 C CA . PRO A 1 207 ? -15.841 -8.707 21.024 1.00 48.34 207 PRO A CA 1
ATOM 1499 C C . PRO A 1 207 ? -15.953 -10.194 20.719 1.00 48.34 207 PRO A C 1
ATOM 1501 O O . PRO A 1 207 ? -17.010 -10.800 20.911 1.00 48.34 207 PRO A O 1
ATOM 1504 N N . LEU A 1 208 ? -14.877 -10.777 20.196 1.00 46.66 208 LEU A N 1
ATOM 1505 C CA . LEU A 1 208 ? -14.790 -12.215 20.056 1.00 46.66 208 LEU A CA 1
ATOM 1506 C C . LEU A 1 208 ? -14.632 -12.764 21.472 1.00 46.66 208 LEU A C 1
ATOM 1508 O O . LEU A 1 208 ? -13.531 -12.829 22.015 1.00 46.66 208 LEU A O 1
ATOM 1512 N N . LEU A 1 209 ? -15.748 -13.128 22.102 1.00 49.75 209 LEU A N 1
ATOM 1513 C CA . LEU A 1 209 ? -15.708 -13.901 23.332 1.00 49.75 209 LEU A CA 1
ATOM 1514 C C . LEU A 1 209 ? -15.305 -15.331 22.959 1.00 49.75 209 LEU A C 1
ATOM 1516 O O . LEU A 1 209 ? -16.151 -16.197 22.740 1.00 49.75 209 LEU A O 1
ATOM 1520 N N . ALA A 1 210 ? -13.999 -15.573 22.857 1.00 50.91 210 ALA A N 1
ATOM 1521 C CA . ALA A 1 210 ? -13.458 -16.917 22.759 1.00 50.91 210 ALA A CA 1
ATOM 1522 C C . ALA A 1 210 ? -13.696 -17.627 24.100 1.00 50.91 210 ALA A C 1
ATOM 1524 O O . ALA A 1 210 ? -12.905 -17.527 25.038 1.00 50.91 210 ALA A O 1
ATOM 1525 N N . VAL A 1 211 ? -14.830 -18.315 24.220 1.00 57.16 211 VAL A N 1
ATOM 1526 C CA . VAL A 1 211 ? -15.082 -19.206 25.349 1.00 57.16 211 VAL A CA 1
ATOM 1527 C C . VAL A 1 211 ? -14.223 -20.452 25.170 1.00 57.16 211 VAL A C 1
ATOM 1529 O O . VAL A 1 211 ? -14.433 -21.244 24.256 1.00 57.16 211 VAL A O 1
ATOM 1532 N N . ASN A 1 212 ? -13.234 -20.636 26.041 1.00 61.19 212 ASN A N 1
ATOM 1533 C CA . ASN A 1 212 ? -12.575 -21.926 26.156 1.00 61.19 212 ASN A CA 1
ATOM 1534 C C . ASN A 1 212 ? -13.476 -22.833 27.019 1.00 61.19 212 ASN A C 1
ATOM 1536 O O . ASN A 1 212 ? -13.650 -22.557 28.210 1.00 61.19 212 ASN A O 1
ATOM 1540 N N . PRO A 1 213 ? -14.049 -23.920 26.471 1.00 58.66 213 PRO A N 1
ATOM 1541 C CA . PRO A 1 213 ? -14.926 -24.805 27.237 1.00 58.66 213 PRO A CA 1
ATOM 1542 C C . PRO A 1 213 ? -14.211 -25.488 28.413 1.00 58.66 213 PRO A C 1
ATOM 1544 O O . PRO A 1 213 ? -14.874 -25.964 29.327 1.00 58.66 213 PRO A O 1
ATOM 1547 N N . SER A 1 214 ? -12.872 -25.504 28.438 1.00 60.09 214 SER A N 1
ATOM 1548 C CA . SER A 1 214 ? -12.100 -26.028 29.573 1.00 60.09 214 SER A CA 1
ATOM 1549 C C . SER A 1 214 ? -11.891 -25.030 30.720 1.00 60.09 214 SER A C 1
ATOM 1551 O O . SER A 1 214 ? -11.433 -25.440 31.784 1.00 60.09 214 SER A O 1
ATOM 1553 N N . SER A 1 215 ? -12.242 -23.747 30.550 1.00 56.16 215 SER A N 1
ATOM 1554 C CA . SER A 1 215 ? -12.059 -22.705 31.576 1.00 56.16 215 SER A CA 1
ATOM 1555 C C . SER A 1 215 ? -13.359 -22.166 32.187 1.00 56.16 215 SER A C 1
ATOM 1557 O O . SER A 1 215 ? -13.292 -21.333 33.088 1.00 56.16 215 SER A O 1
ATOM 1559 N N . ILE A 1 216 ? -14.536 -22.618 31.737 1.00 57.69 216 ILE A N 1
ATOM 1560 C CA . ILE A 1 216 ? -15.827 -22.305 32.375 1.00 57.69 216 ILE A CA 1
ATOM 1561 C C . ILE A 1 216 ? -16.271 -23.520 33.190 1.00 57.69 216 ILE A C 1
ATOM 1563 O O . ILE A 1 216 ? -16.964 -24.411 32.709 1.00 57.69 216 ILE A O 1
ATOM 1567 N N . THR A 1 217 ? -15.872 -23.565 34.457 1.00 57.91 217 THR A N 1
ATOM 1568 C CA . THR A 1 217 ? -16.452 -24.506 35.421 1.00 57.91 217 THR A CA 1
ATOM 1569 C C . THR A 1 217 ? -17.827 -23.995 35.852 1.00 57.91 217 THR A C 1
ATOM 1571 O O . THR A 1 217 ? -17.909 -22.928 36.458 1.00 57.91 217 THR A O 1
ATOM 1574 N N . GLY A 1 218 ? -18.895 -24.745 35.561 1.00 60.31 218 GLY A N 1
ATOM 1575 C CA . GLY A 1 218 ? -20.251 -24.460 36.059 1.00 60.31 218 GLY A CA 1
ATOM 1576 C C . GLY A 1 218 ? -21.312 -24.100 35.012 1.00 60.31 218 GLY A C 1
ATOM 1577 O O . GLY A 1 218 ? -22.432 -23.780 35.402 1.00 60.31 218 GLY A O 1
ATOM 1578 N N . LEU A 1 219 ? -21.006 -24.168 33.712 1.00 56.03 219 LEU A N 1
ATOM 1579 C CA . LEU A 1 219 ? -22.034 -24.219 32.666 1.00 56.03 219 LEU A CA 1
ATOM 1580 C C . LEU A 1 219 ? -22.114 -25.635 32.098 1.00 56.03 219 LEU A C 1
ATOM 1582 O O . LEU A 1 219 ? -21.399 -25.980 31.160 1.00 56.03 219 LEU A O 1
ATOM 1586 N N . ASP A 1 220 ? -23.008 -26.444 32.658 1.00 59.78 220 ASP A N 1
ATOM 1587 C CA . ASP A 1 220 ? -23.427 -27.686 32.017 1.00 59.78 220 ASP A CA 1
ATOM 1588 C C . ASP A 1 220 ? -24.308 -27.323 30.817 1.00 59.78 220 ASP A C 1
ATOM 1590 O O . ASP A 1 220 ? -25.467 -26.924 30.955 1.00 59.78 220 ASP A O 1
ATOM 1594 N N . TYR A 1 221 ? -23.747 -27.418 29.613 1.00 51.97 221 TYR A N 1
ATOM 1595 C CA . TYR A 1 221 ? -24.520 -27.278 28.386 1.00 51.97 221 TYR A CA 1
ATOM 1596 C C . TYR A 1 221 ? -25.360 -28.549 28.200 1.00 51.97 221 TYR A C 1
ATOM 1598 O O . TYR A 1 221 ? -24.875 -29.568 27.708 1.00 51.97 221 TYR A O 1
ATOM 1606 N N . VAL A 1 222 ? -26.624 -28.519 28.628 1.00 59.56 222 VAL A N 1
ATOM 1607 C CA . VAL A 1 222 ? -27.552 -29.640 28.426 1.00 59.56 222 VAL A CA 1
ATOM 1608 C C . VAL A 1 222 ? -27.993 -29.656 26.961 1.00 59.56 222 VAL A C 1
ATOM 1610 O O . VAL A 1 222 ? -28.941 -28.978 26.570 1.00 59.56 222 VAL A O 1
ATOM 1613 N N . PHE A 1 223 ? -27.316 -30.445 26.128 1.00 52.66 223 PHE A N 1
ATOM 1614 C CA . PHE A 1 223 ? -27.866 -30.834 24.832 1.00 52.66 223 PHE A CA 1
ATOM 1615 C C . PHE A 1 223 ? -28.963 -31.887 25.049 1.00 52.66 223 PHE A C 1
ATOM 1617 O O . PHE A 1 223 ? -28.685 -32.974 25.548 1.00 52.66 223 PHE A O 1
ATOM 1624 N N . GLY A 1 224 ? -30.193 -31.597 24.611 1.00 57.59 224 GLY A N 1
ATOM 1625 C CA . GLY A 1 224 ? -31.125 -32.666 24.229 1.00 57.59 224 GLY A CA 1
ATOM 1626 C C . GLY A 1 224 ? -32.299 -33.001 25.152 1.00 57.59 224 GLY A C 1
ATOM 1627 O O . GLY A 1 224 ? -32.695 -34.160 25.201 1.00 57.59 224 GLY A O 1
ATOM 1628 N N . SER A 1 225 ? -32.952 -32.026 25.779 1.00 52.28 225 SER A N 1
ATOM 1629 C CA . SER A 1 225 ? -34.351 -32.220 26.198 1.00 52.28 225 SER A CA 1
ATOM 1630 C C . SER A 1 225 ? -35.106 -30.895 26.219 1.00 52.28 225 SER A C 1
ATOM 1632 O O . SER A 1 225 ? -35.249 -30.256 27.260 1.00 52.28 225 SER A O 1
ATOM 1634 N N . GLY A 1 226 ? -35.597 -30.481 25.046 1.00 58.25 226 GLY A N 1
ATOM 1635 C CA . GLY A 1 226 ? -36.767 -29.601 25.005 1.00 58.25 226 GLY A CA 1
ATOM 1636 C C . GLY A 1 226 ? -37.942 -30.287 25.718 1.00 58.25 226 GLY A C 1
ATOM 1637 O O . GLY A 1 226 ? -37.936 -31.517 25.820 1.00 58.25 226 GLY A O 1
ATOM 1638 N N . PRO A 1 227 ? -38.927 -29.538 26.240 1.00 60.12 227 PRO A N 1
ATOM 1639 C CA . PRO A 1 227 ? -40.041 -30.142 26.955 1.00 60.12 227 PRO A CA 1
ATOM 1640 C C . PRO A 1 227 ? -40.808 -31.043 25.984 1.00 60.12 227 PRO A C 1
ATOM 1642 O O . PRO A 1 227 ? -41.469 -30.568 25.063 1.00 60.12 227 PRO A O 1
ATOM 1645 N N . SER A 1 228 ? -40.661 -32.354 26.151 1.00 63.69 228 SER A N 1
ATOM 1646 C CA . SER A 1 228 ? -41.507 -33.343 25.497 1.00 63.69 228 SER A CA 1
ATOM 1647 C C . SER A 1 228 ? -42.944 -33.139 25.977 1.00 63.69 228 SER A C 1
ATOM 1649 O O . SER A 1 228 ? -43.167 -33.043 27.187 1.00 63.69 228 SER A O 1
ATOM 1651 N N . ALA A 1 229 ? -43.869 -33.030 25.020 1.00 50.78 229 ALA A N 1
ATOM 1652 C CA . ALA A 1 229 ? -45.314 -33.012 25.244 1.00 50.78 229 ALA A CA 1
ATOM 1653 C C . ALA A 1 229 ? -45.817 -34.308 25.897 1.00 50.78 229 ALA A C 1
ATOM 1655 O O . ALA A 1 229 ? -45.191 -35.367 25.658 1.00 50.78 229 ALA A O 1
#

Sequence (229 aa):
MIRGLKILVVSVFLTVFGNGVFGQISPGDIAIIMYSADGADEISFVALASIAAGEQINFTDNGWLATNDWRGGEGVDTYTVPAVGLACGDVVTVTLSSCALSTSGDQVIAYQNTYDMLYGINNEGANVWQADATSSNTSALPSGLTNGTTAVALTESDNAVYSGSTTGTKAQLLAWIGDYTNWTYDNTSSLTFSGTITVTDCGAATPLLAVNPSSITGLDYVFGSGPSA

Radius of gyration: 23.94 Å; chains: 1; bounding box: 63×52×93 Å

pLDDT: mean 86.59, std 19.46, range [40.03, 98.88]

Secondary structure (DSSP, 8-state):
-PPP-------------------PPPTTSEEEEEEE-SSS-EEEEEESS-B-TT-EEEEE-PPEETTTEE--SS-EEEEEPPTT-B-TT-EEEEE-SSS---TT--EEEEEETTTEEEEEEE-STBT--BSS--STT--BPPTT--BTTTEEEPBP-SEEEE-S--EE-HHHHHHHHT-GGGEEEESSS-----S--EETT-----------TTT-TT-----S-----

Foldseek 3Di:
DDDDDDDDDDDDPDDDPDPDPQDDAAQLLKEWFKAALPDFGKTKMFGQAWGAAFDKKKKWQFAAFLVQATNDDFFIDIDGAHNVTDHGQDMDMDGDDGGRADLAWTKIWIAPDGQRTHAIETQHAAWDADSGCPDSRHHHDHPNADQQFSYTYEHHANIKGFQDDQEEASRVVRNSSSDRVRMDGDRPDYDDDDDTHHHPPRPDPPPPPPDDVVPDDPDPPDPDDDPDD